Protein AF-A0A8J2T1A9-F1 (afdb_monomer_lite)

Radius of gyration: 24.71 Å; chains: 1; bounding box: 56×103×42 Å

pLDDT: mean 76.55, std 24.56, range [31.77, 98.75]

Structure (mmCIF, N/CA/C/O backbone):
data_AF-A0A8J2T1A9-F1
#
_entry.id   AF-A0A8J2T1A9-F1
#
loop_
_atom_site.group_PDB
_atom_site.id
_atom_site.type_symbol
_atom_site.label_atom_id
_atom_site.label_alt_id
_atom_site.label_comp_id
_atom_site.label_asym_id
_atom_site.label_entity_id
_atom_site.label_seq_id
_atom_site.pdbx_PDB_ins_code
_atom_site.Cartn_x
_atom_site.Cartn_y
_atom_site.Cartn_z
_atom_site.occupancy
_atom_site.B_iso_or_equiv
_atom_site.auth_seq_id
_atom_site.auth_comp_id
_atom_site.auth_asym_id
_atom_site.auth_atom_id
_atom_site.pdbx_PDB_model_num
ATOM 1 N N . PRO A 1 1 ? 30.396 -80.075 -8.113 1.00 40.41 1 PRO A N 1
ATOM 2 C CA . PRO A 1 1 ? 30.080 -78.954 -9.034 1.00 40.41 1 PRO A CA 1
ATOM 3 C C . PRO A 1 1 ? 28.840 -78.196 -8.537 1.00 40.41 1 PRO A C 1
ATOM 5 O O . PRO A 1 1 ? 27.746 -78.747 -8.514 1.00 40.41 1 PRO A O 1
ATOM 8 N N . ALA A 1 2 ? 29.072 -76.996 -8.008 1.00 36.75 2 ALA A N 1
ATOM 9 C CA . ALA A 1 2 ? 28.133 -76.205 -7.219 1.00 36.75 2 ALA A CA 1
ATOM 10 C C . ALA A 1 2 ? 27.022 -75.538 -8.054 1.00 36.75 2 ALA A C 1
ATOM 12 O O . ALA A 1 2 ? 27.257 -75.102 -9.178 1.00 36.75 2 ALA A O 1
ATOM 13 N N . GLN A 1 3 ? 25.828 -75.428 -7.462 1.00 37.72 3 GLN A N 1
ATOM 14 C CA . GLN A 1 3 ? 24.715 -74.605 -7.941 1.00 37.72 3 GLN A CA 1
ATOM 15 C C . GLN A 1 3 ? 24.921 -73.139 -7.526 1.00 37.72 3 GLN A C 1
ATOM 17 O O . GLN A 1 3 ? 25.201 -72.857 -6.363 1.00 37.72 3 GLN A O 1
ATOM 22 N N . VAL A 1 4 ? 24.712 -72.210 -8.462 1.00 40.44 4 VAL A N 1
ATOM 23 C CA . VAL A 1 4 ? 24.569 -70.766 -8.211 1.00 40.44 4 VAL A CA 1
ATOM 24 C C . VAL A 1 4 ? 23.179 -70.345 -8.709 1.00 40.44 4 VAL A C 1
ATOM 26 O O . VAL A 1 4 ? 22.871 -70.620 -9.870 1.00 40.44 4 VAL A O 1
ATOM 29 N N . PRO A 1 5 ? 22.323 -69.687 -7.901 1.00 42.88 5 PRO A N 1
ATOM 30 C CA . PRO A 1 5 ? 21.050 -69.156 -8.376 1.00 42.88 5 PRO A CA 1
ATOM 31 C C . PRO A 1 5 ? 21.177 -67.706 -8.869 1.00 42.88 5 PRO A C 1
ATOM 33 O O . PRO A 1 5 ? 21.742 -66.841 -8.199 1.00 42.88 5 PRO A O 1
ATOM 36 N N . ASN A 1 6 ? 20.561 -67.433 -10.022 1.00 40.06 6 ASN A N 1
ATOM 37 C CA . ASN A 1 6 ? 20.296 -66.096 -10.553 1.00 40.06 6 ASN A CA 1
ATOM 38 C C . ASN A 1 6 ? 19.334 -65.329 -9.633 1.00 40.06 6 ASN A C 1
ATOM 40 O O . ASN A 1 6 ? 18.144 -65.639 -9.575 1.00 40.06 6 ASN A O 1
ATOM 44 N N . LEU A 1 7 ? 19.826 -64.294 -8.950 1.00 40.75 7 LEU A N 1
ATOM 45 C CA . LEU A 1 7 ? 19.002 -63.433 -8.102 1.00 40.75 7 LEU A CA 1
ATOM 46 C C . LEU A 1 7 ? 19.433 -61.970 -8.221 1.00 40.75 7 LEU A C 1
ATOM 48 O O . LEU A 1 7 ? 20.017 -61.399 -7.312 1.00 40.75 7 LEU A O 1
ATOM 52 N N . CYS A 1 8 ? 19.145 -61.343 -9.361 1.00 40.88 8 CYS A N 1
ATOM 53 C CA . CYS A 1 8 ? 19.207 -59.888 -9.495 1.00 40.88 8 CYS A CA 1
ATOM 54 C C . CYS A 1 8 ? 18.468 -59.465 -10.767 1.00 40.88 8 CYS A C 1
ATOM 56 O O . CYS A 1 8 ? 19.033 -59.598 -11.836 1.00 40.88 8 CYS A O 1
ATOM 58 N N . ILE A 1 9 ? 17.208 -59.015 -10.652 1.00 41.75 9 ILE A N 1
ATOM 59 C CA . ILE A 1 9 ? 16.510 -58.096 -11.593 1.00 41.75 9 ILE A CA 1
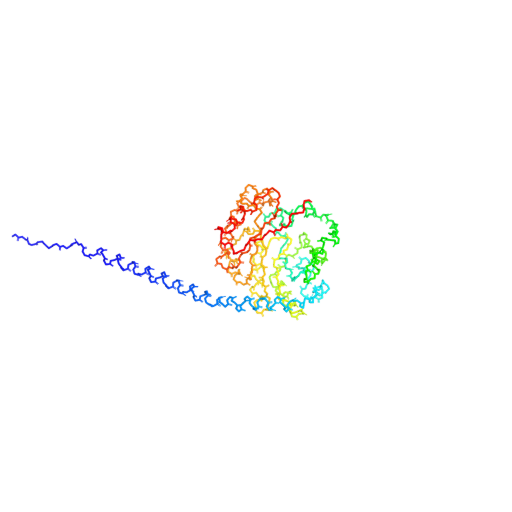ATOM 60 C C . ILE A 1 9 ? 15.103 -57.702 -11.071 1.00 41.75 9 ILE A C 1
ATOM 62 O O . ILE A 1 9 ? 14.565 -56.683 -11.490 1.00 41.75 9 ILE A O 1
ATOM 66 N N . SER A 1 10 ? 14.499 -58.393 -10.088 1.00 40.78 10 SER A N 1
ATOM 67 C CA . SER A 1 10 ? 13.112 -58.069 -9.671 1.00 40.78 10 SER A CA 1
ATOM 68 C C . SER A 1 10 ? 12.947 -56.956 -8.616 1.00 40.78 10 SER A C 1
ATOM 70 O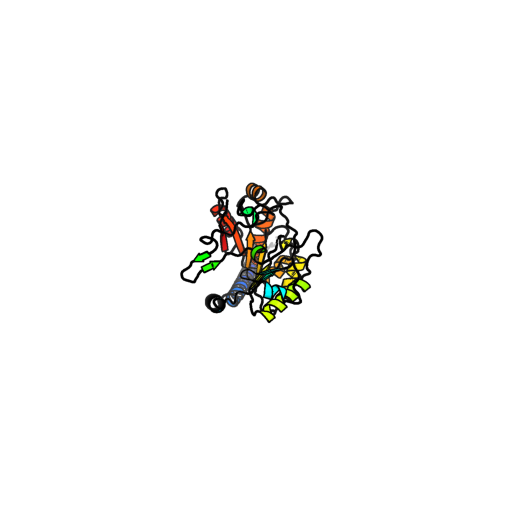 O . SER A 1 10 ? 11.845 -56.429 -8.465 1.00 40.78 10 SER A O 1
ATOM 72 N N . ARG A 1 11 ? 14.007 -56.529 -7.907 1.00 41.12 11 ARG A N 1
ATOM 73 C CA . ARG A 1 11 ? 13.883 -55.554 -6.793 1.00 41.12 11 ARG A CA 1
ATOM 74 C C . ARG A 1 11 ? 13.972 -54.070 -7.177 1.00 41.12 11 ARG A C 1
ATOM 76 O O . ARG A 1 11 ? 13.617 -53.230 -6.358 1.00 41.12 11 ARG A O 1
ATOM 83 N N . ARG A 1 12 ? 14.373 -53.711 -8.405 1.00 39.47 12 ARG A N 1
ATOM 84 C CA . ARG A 1 12 ? 14.413 -52.291 -8.838 1.00 39.47 12 ARG A CA 1
ATOM 85 C C . ARG A 1 12 ? 13.067 -51.758 -9.351 1.00 39.47 12 ARG A C 1
ATOM 87 O O . ARG A 1 12 ? 12.810 -50.562 -9.241 1.00 39.47 12 ARG A O 1
ATOM 94 N N . ASN A 1 13 ? 12.163 -52.628 -9.809 1.00 40.84 13 ASN A N 1
ATOM 95 C CA . ASN A 1 13 ? 10.881 -52.202 -10.388 1.00 40.84 13 ASN A CA 1
ATOM 96 C C . ASN A 1 13 ? 9.764 -51.938 -9.362 1.00 40.84 13 ASN A C 1
ATOM 98 O O . ASN A 1 13 ? 8.847 -51.172 -9.665 1.00 40.84 13 ASN A O 1
ATOM 102 N N . SER A 1 14 ? 9.816 -52.516 -8.153 1.00 44.88 14 SER A N 1
ATOM 103 C CA . SER A 1 14 ? 8.776 -52.264 -7.138 1.00 44.88 14 SER A CA 1
ATOM 104 C C . SER A 1 14 ? 8.976 -50.932 -6.404 1.00 44.88 14 SER A C 1
ATOM 106 O O . SER A 1 14 ? 7.996 -50.242 -6.125 1.00 44.88 14 SER A O 1
ATOM 108 N N . CYS A 1 15 ? 10.228 -50.509 -6.185 1.00 39.84 15 CYS A N 1
ATOM 109 C CA . CYS A 1 15 ? 10.542 -49.254 -5.495 1.00 39.84 15 CYS A CA 1
ATOM 110 C C . CYS A 1 15 ? 10.163 -48.018 -6.339 1.00 39.84 15 CYS A C 1
ATOM 112 O O . CYS A 1 15 ? 9.490 -47.113 -5.846 1.00 39.84 15 CYS A O 1
ATOM 114 N N . CYS A 1 16 ? 10.454 -48.029 -7.649 1.00 40.78 16 CYS A N 1
ATOM 115 C CA . CYS A 1 16 ? 10.033 -46.954 -8.561 1.00 40.78 16 CYS A CA 1
ATOM 116 C C . CYS A 1 16 ? 8.505 -46.864 -8.718 1.00 40.78 16 CYS A C 1
ATOM 118 O O . CYS A 1 16 ? 7.953 -45.766 -8.751 1.00 40.78 16 CYS A O 1
ATOM 120 N N . ARG A 1 17 ? 7.787 -47.999 -8.767 1.00 46.47 17 ARG A N 1
ATOM 121 C CA . ARG A 1 17 ? 6.311 -47.999 -8.852 1.00 46.47 17 ARG A CA 1
ATOM 122 C C . ARG A 1 17 ? 5.641 -47.533 -7.555 1.00 46.47 17 ARG A C 1
ATOM 124 O O . ARG A 1 17 ? 4.583 -46.911 -7.627 1.00 46.47 17 ARG A O 1
ATOM 131 N N . SER A 1 18 ? 6.259 -47.798 -6.403 1.00 44.72 18 SER A N 1
ATOM 132 C CA . SER A 1 18 ? 5.824 -47.307 -5.089 1.00 44.72 18 SER A CA 1
ATOM 133 C C . SER A 1 18 ? 5.986 -45.785 -4.968 1.00 44.72 18 SER A C 1
ATOM 135 O O . SER A 1 18 ? 5.016 -45.092 -4.664 1.00 44.72 18 SER A O 1
ATOM 137 N N . MET A 1 19 ? 7.155 -45.242 -5.335 1.00 40.16 19 MET A N 1
ATOM 138 C CA . MET A 1 19 ? 7.398 -43.791 -5.336 1.00 40.16 19 MET A CA 1
ATOM 139 C C . MET A 1 19 ? 6.513 -43.039 -6.341 1.00 40.16 19 MET A C 1
ATOM 141 O O . MET A 1 19 ? 5.943 -42.008 -5.999 1.00 40.16 19 MET A O 1
ATOM 145 N N . LEU A 1 20 ? 6.303 -43.575 -7.550 1.00 42.62 20 LEU A N 1
ATOM 146 C CA . LEU A 1 20 ? 5.396 -42.971 -8.539 1.00 42.62 20 LEU A CA 1
ATOM 147 C C . LEU A 1 20 ? 3.925 -42.990 -8.097 1.00 42.62 20 LEU A C 1
ATOM 149 O O . LEU A 1 20 ? 3.176 -42.076 -8.446 1.00 42.62 20 LEU A O 1
ATOM 153 N N . ARG A 1 21 ? 3.493 -44.001 -7.329 1.00 42.91 21 ARG A N 1
ATOM 154 C CA . ARG A 1 21 ? 2.152 -44.017 -6.722 1.00 42.91 21 ARG A CA 1
ATOM 155 C C . ARG A 1 21 ? 2.043 -43.006 -5.587 1.00 42.91 21 ARG A C 1
ATOM 157 O O . ARG A 1 21 ? 1.081 -42.250 -5.601 1.00 42.91 21 ARG A O 1
ATOM 164 N N . ALA A 1 22 ? 3.033 -42.940 -4.695 1.00 39.41 22 ALA A N 1
ATOM 165 C CA . ALA A 1 22 ? 3.064 -42.003 -3.570 1.00 39.41 22 ALA A CA 1
ATOM 166 C C . ALA A 1 22 ? 3.052 -40.532 -4.030 1.00 39.41 22 ALA A C 1
ATOM 168 O O . ALA A 1 22 ? 2.265 -39.734 -3.516 1.00 39.41 22 ALA A O 1
ATOM 169 N N . VAL A 1 23 ? 3.839 -40.197 -5.062 1.00 41.41 23 VAL A N 1
ATOM 170 C CA . VAL A 1 23 ? 3.852 -38.857 -5.670 1.00 41.41 23 VAL A CA 1
ATOM 171 C C . VAL A 1 23 ? 2.503 -38.546 -6.318 1.00 41.41 23 VAL A C 1
ATOM 173 O O . VAL A 1 23 ? 1.946 -37.490 -6.032 1.00 41.41 23 VAL A O 1
ATOM 176 N N . LYS A 1 24 ? 1.907 -39.471 -7.091 1.00 42.06 24 LYS A N 1
ATOM 177 C CA . LYS A 1 24 ? 0.572 -39.274 -7.697 1.00 42.06 24 LYS A CA 1
ATOM 178 C C . LYS A 1 24 ? -0.541 -39.092 -6.658 1.00 42.06 24 LYS A C 1
ATOM 180 O O . LYS A 1 24 ? -1.416 -38.252 -6.859 1.00 42.06 24 LYS A O 1
ATOM 185 N N . THR A 1 25 ? -0.507 -39.818 -5.539 1.00 42.88 25 THR A N 1
ATOM 186 C CA . THR A 1 25 ? -1.470 -39.630 -4.438 1.00 42.88 25 THR A CA 1
ATOM 187 C C . THR A 1 25 ? -1.284 -38.299 -3.714 1.00 42.88 25 THR A C 1
ATOM 189 O O . THR A 1 25 ? -2.281 -37.662 -3.384 1.00 42.88 25 THR A O 1
ATOM 192 N N . GLN A 1 26 ? -0.049 -37.815 -3.537 1.00 42.59 26 GLN A N 1
ATOM 193 C CA . GLN A 1 26 ? 0.194 -36.484 -2.969 1.00 42.59 26 GLN A CA 1
ATOM 194 C C . GLN A 1 26 ? -0.217 -35.360 -3.929 1.00 42.59 26 GLN A C 1
ATOM 196 O O . GLN A 1 26 ? -0.837 -34.391 -3.494 1.00 42.59 26 GLN A O 1
ATOM 201 N N . THR A 1 27 ? 0.029 -35.499 -5.239 1.00 44.00 27 THR A N 1
ATOM 202 C CA . THR A 1 27 ? -0.423 -34.494 -6.221 1.00 44.00 27 THR A CA 1
ATOM 203 C C . THR A 1 27 ? -1.952 -34.436 -6.286 1.00 44.00 27 THR A C 1
ATOM 205 O O . THR A 1 27 ? -2.522 -33.353 -6.380 1.00 44.00 27 THR A O 1
ATOM 208 N N . SER A 1 28 ? -2.619 -35.590 -6.163 1.00 47.88 28 SER A N 1
ATOM 209 C CA . SER A 1 28 ? -4.080 -35.692 -6.136 1.00 47.88 28 SER A CA 1
ATOM 210 C C . SER A 1 28 ? -4.698 -35.142 -4.845 1.00 47.88 28 SER A C 1
ATOM 212 O O . SER A 1 28 ? -5.757 -34.524 -4.899 1.00 47.88 28 SER A O 1
ATOM 214 N N . ALA A 1 29 ? -4.058 -35.325 -3.687 1.00 40.00 29 ALA A N 1
ATOM 215 C CA . ALA A 1 29 ? -4.526 -34.761 -2.419 1.00 40.00 29 ALA A CA 1
ATOM 216 C C . ALA A 1 29 ? -4.363 -33.231 -2.383 1.00 40.00 29 ALA A C 1
ATOM 218 O O . ALA A 1 29 ? -5.279 -32.518 -1.974 1.00 40.00 29 ALA A O 1
ATOM 219 N N . VAL A 1 30 ? -3.242 -32.709 -2.895 1.00 45.28 30 VAL A N 1
ATOM 220 C CA . VAL A 1 30 ? -3.001 -31.261 -3.012 1.00 45.28 30 VAL A CA 1
ATOM 221 C C . VAL A 1 30 ? -3.921 -30.624 -4.059 1.00 45.28 30 VAL A C 1
ATOM 223 O O . VAL A 1 30 ? -4.397 -29.509 -3.846 1.00 45.28 30 VAL A O 1
ATOM 226 N N . SER A 1 31 ? -4.248 -31.317 -5.159 1.00 44.91 31 SER A N 1
ATOM 227 C CA . SER A 1 31 ? -5.225 -30.812 -6.133 1.00 44.91 31 SER A CA 1
ATOM 228 C C . SER A 1 31 ? -6.646 -30.794 -5.567 1.00 44.91 31 SER A C 1
ATOM 230 O O . SER A 1 31 ? -7.386 -29.856 -5.850 1.00 44.91 31 SER A O 1
ATOM 232 N N . MET A 1 32 ? -7.023 -31.773 -4.737 1.00 41.00 32 MET A N 1
ATOM 233 C CA . MET A 1 32 ? -8.325 -31.799 -4.062 1.00 41.00 32 MET A CA 1
ATOM 234 C C . MET A 1 32 ? -8.432 -30.748 -2.950 1.00 41.00 32 MET A C 1
ATOM 236 O O . MET A 1 32 ? -9.454 -30.077 -2.874 1.00 41.00 32 MET A O 1
ATOM 240 N N . LEU A 1 33 ? -7.380 -30.521 -2.156 1.00 42.03 33 LEU A N 1
ATOM 241 C CA . LEU A 1 33 ? -7.331 -29.441 -1.158 1.00 42.03 33 LEU A CA 1
ATOM 242 C C . LEU A 1 33 ? -7.352 -28.054 -1.813 1.00 42.03 33 LEU A C 1
ATOM 244 O O . LEU A 1 33 ? -8.083 -27.176 -1.365 1.00 42.03 33 LEU A O 1
ATOM 248 N N . ARG A 1 34 ? -6.644 -27.868 -2.936 1.00 43.91 34 ARG A N 1
ATOM 249 C CA . ARG A 1 34 ? -6.738 -26.642 -3.746 1.00 43.91 34 ARG A CA 1
ATOM 250 C C . ARG A 1 34 ? -8.110 -26.491 -4.399 1.00 43.91 34 ARG A C 1
ATOM 252 O O . ARG A 1 34 ? -8.589 -25.371 -4.505 1.00 43.91 34 ARG A O 1
ATOM 259 N N . ALA A 1 35 ? -8.761 -27.578 -4.811 1.00 41.19 35 ALA A N 1
ATOM 260 C CA . ALA A 1 35 ? -10.121 -27.544 -5.347 1.00 41.19 35 ALA A CA 1
ATOM 261 C C . ALA A 1 35 ? -11.186 -27.312 -4.261 1.00 41.19 35 ALA A C 1
ATOM 263 O O . ALA A 1 35 ? -12.207 -26.705 -4.560 1.00 41.19 35 ALA A O 1
ATOM 264 N N . ALA A 1 36 ? -10.955 -27.743 -3.018 1.00 39.41 36 ALA A N 1
ATOM 265 C CA . ALA A 1 36 ? -11.829 -27.503 -1.870 1.00 39.41 36 ALA A CA 1
ATOM 266 C C . ALA A 1 36 ? -11.673 -26.074 -1.324 1.00 39.41 36 ALA A C 1
ATOM 268 O O . ALA A 1 36 ? -12.676 -25.404 -1.103 1.00 39.41 36 ALA A O 1
ATOM 269 N N . ALA A 1 37 ? -10.439 -25.563 -1.225 1.00 38.66 37 ALA A N 1
ATOM 270 C CA . ALA A 1 37 ? -10.166 -24.156 -0.923 1.00 38.66 37 ALA A CA 1
ATOM 271 C C . ALA A 1 37 ? -10.694 -23.235 -2.034 1.00 38.66 37 ALA A C 1
ATOM 273 O O . ALA A 1 37 ? -11.276 -22.194 -1.752 1.00 38.66 37 ALA A O 1
ATOM 274 N N . ARG A 1 38 ? -10.605 -23.664 -3.305 1.00 38.16 38 ARG A N 1
ATOM 275 C CA . ARG A 1 38 ? -11.302 -22.994 -4.408 1.00 38.16 38 ARG A CA 1
ATOM 276 C C . ARG A 1 38 ? -12.821 -23.131 -4.268 1.00 38.16 38 ARG A C 1
ATOM 278 O O . ARG A 1 38 ? -13.495 -22.134 -4.339 1.00 38.16 38 ARG A O 1
ATOM 285 N N . ARG A 1 39 ? -13.433 -24.273 -3.966 1.00 38.47 39 ARG A N 1
ATOM 286 C CA . ARG A 1 39 ? -14.907 -24.317 -3.802 1.00 38.47 39 ARG A CA 1
ATOM 287 C C . ARG A 1 39 ? -15.433 -23.501 -2.614 1.00 38.47 39 ARG A C 1
ATOM 289 O O . ARG A 1 39 ? -16.526 -22.964 -2.721 1.00 38.47 39 ARG A O 1
ATOM 296 N N . ALA A 1 40 ? -14.663 -23.364 -1.535 1.00 43.69 40 ALA A N 1
ATOM 297 C CA . ALA A 1 40 ? -15.009 -22.502 -0.401 1.00 43.69 40 ALA A CA 1
ATOM 298 C C . ALA A 1 40 ? -14.844 -21.000 -0.713 1.00 43.69 40 ALA A C 1
ATOM 300 O O . ALA A 1 40 ? -15.559 -20.178 -0.152 1.00 43.69 40 ALA A O 1
ATOM 301 N N . TYR A 1 41 ? -13.941 -20.649 -1.635 1.00 40.41 41 TYR A N 1
ATOM 302 C CA . TYR A 1 41 ? -13.686 -19.273 -2.086 1.00 40.41 41 TYR A CA 1
ATOM 303 C C . TYR A 1 41 ? -14.504 -18.893 -3.341 1.00 40.41 41 TYR A C 1
ATOM 305 O O . TYR A 1 41 ? -14.769 -17.725 -3.601 1.00 40.41 41 TYR A O 1
ATOM 313 N N . TRP A 1 42 ? -14.945 -19.888 -4.118 1.00 37.28 42 TRP A N 1
ATOM 314 C CA . TRP A 1 42 ? -15.636 -19.763 -5.404 1.00 37.28 42 TRP A CA 1
ATOM 315 C C . TRP A 1 42 ? -17.136 -20.035 -5.295 1.00 37.28 42 TRP A C 1
ATOM 317 O O . TRP A 1 42 ? -17.738 -20.698 -6.139 1.00 37.28 42 TRP A O 1
ATOM 327 N N . GLY A 1 43 ? -17.779 -19.378 -4.338 1.00 41.38 43 GLY A N 1
ATOM 328 C CA . GLY A 1 43 ? -19.106 -18.834 -4.607 1.00 41.38 43 GLY A CA 1
ATOM 329 C C . GLY A 1 43 ? -19.014 -17.635 -5.557 1.00 41.38 43 GLY A C 1
ATOM 330 O O . GLY A 1 43 ? -19.668 -16.641 -5.300 1.00 41.38 43 GLY A O 1
ATOM 331 N N . THR A 1 44 ? -18.171 -17.653 -6.598 1.00 52.16 44 THR A N 1
ATOM 332 C CA . THR A 1 44 ? -17.736 -16.446 -7.324 1.00 52.16 44 THR A CA 1
ATOM 333 C C . THR A 1 44 ? -18.864 -15.677 -7.977 1.00 52.16 44 THR A C 1
ATOM 335 O O . THR A 1 44 ? -18.766 -14.463 -8.043 1.00 52.16 44 THR A O 1
ATOM 338 N N . GLN A 1 45 ? -19.938 -16.343 -8.400 1.00 41.75 45 GLN A N 1
ATOM 339 C CA . GLN A 1 45 ? -21.125 -15.656 -8.903 1.00 41.75 45 GLN A CA 1
ATOM 340 C C . GLN A 1 45 ? -21.876 -14.965 -7.759 1.00 41.75 45 GLN A C 1
ATOM 342 O O . GLN A 1 45 ? -22.128 -13.776 -7.828 1.00 41.75 45 GLN A O 1
ATOM 347 N N . ALA A 1 46 ? -22.133 -15.676 -6.657 1.00 43.94 46 ALA A N 1
ATOM 348 C CA . ALA A 1 46 ? -22.811 -15.127 -5.485 1.00 43.94 46 ALA A CA 1
ATOM 349 C C . ALA A 1 46 ? -21.986 -14.037 -4.783 1.00 43.94 46 ALA A C 1
ATOM 351 O O . ALA A 1 46 ? -22.557 -13.080 -4.282 1.00 43.94 46 ALA A O 1
ATOM 352 N N . TRP A 1 47 ? -20.656 -14.146 -4.786 1.00 45.53 47 TRP A N 1
ATOM 353 C CA . TRP A 1 47 ? -19.728 -13.134 -4.288 1.00 45.53 47 TRP A CA 1
ATOM 354 C C . TRP A 1 47 ? -19.635 -11.945 -5.241 1.00 45.53 47 TRP A C 1
ATOM 356 O O . TRP A 1 47 ? -19.657 -10.817 -4.776 1.00 45.53 47 TRP A O 1
ATOM 366 N N . GLN A 1 48 ? -19.596 -12.151 -6.562 1.00 45.19 48 GLN A N 1
ATOM 367 C CA . GLN A 1 48 ? -19.676 -11.051 -7.529 1.00 45.19 48 GLN A CA 1
ATOM 368 C C . GLN A 1 48 ? -21.026 -10.337 -7.440 1.00 45.19 48 GLN A C 1
ATOM 370 O O . GLN A 1 48 ? -21.051 -9.113 -7.438 1.00 45.19 48 GLN A O 1
ATOM 375 N N . ASP A 1 49 ? -22.124 -11.074 -7.285 1.00 44.97 49 ASP A N 1
ATOM 376 C CA . ASP A 1 49 ? -23.475 -10.544 -7.122 1.00 44.97 49 ASP A CA 1
ATOM 377 C C . ASP A 1 49 ? -23.645 -9.851 -5.764 1.00 44.97 49 ASP A C 1
ATOM 379 O O . ASP A 1 49 ? -24.258 -8.791 -5.702 1.00 44.97 49 ASP A O 1
ATOM 383 N N . GLN A 1 50 ? -23.043 -10.368 -4.686 1.00 50.19 50 GLN A N 1
ATOM 384 C CA . GLN A 1 50 ? -22.986 -9.708 -3.376 1.00 50.19 50 GLN A CA 1
ATOM 385 C C . GLN A 1 50 ? -22.055 -8.497 -3.374 1.00 50.19 50 GLN A C 1
ATOM 387 O O . GLN A 1 50 ? -22.387 -7.505 -2.745 1.00 50.19 50 GLN A O 1
ATOM 392 N N . ALA A 1 51 ? -20.938 -8.517 -4.100 1.00 47.78 51 ALA A N 1
ATOM 393 C CA . ALA A 1 51 ? -20.036 -7.380 -4.264 1.00 47.78 51 ALA A CA 1
ATOM 394 C C . ALA A 1 51 ? -20.657 -6.305 -5.170 1.00 47.78 51 ALA A C 1
ATOM 396 O O . ALA A 1 51 ? -20.468 -5.114 -4.938 1.00 47.78 51 ALA A O 1
ATOM 397 N N . LEU A 1 52 ? -21.446 -6.696 -6.175 1.00 47.09 52 LEU A N 1
ATOM 398 C CA . LEU A 1 52 ? -22.252 -5.800 -7.006 1.00 47.09 52 LEU A CA 1
ATOM 399 C C . LEU A 1 52 ? -23.462 -5.257 -6.238 1.00 47.09 52 LEU A C 1
ATOM 401 O O . LEU A 1 52 ? -23.790 -4.084 -6.394 1.00 47.09 52 LEU A O 1
ATOM 405 N N . ALA A 1 53 ? -24.091 -6.060 -5.377 1.00 46.06 53 ALA A N 1
ATOM 406 C CA . ALA A 1 53 ? -25.148 -5.628 -4.464 1.00 46.06 53 ALA A CA 1
ATOM 407 C C . ALA A 1 53 ? -24.599 -4.717 -3.357 1.00 46.06 53 ALA A C 1
ATOM 409 O O . ALA A 1 53 ? -25.218 -3.706 -3.049 1.00 46.06 53 ALA A O 1
ATOM 410 N N . ALA A 1 54 ? -23.406 -4.995 -2.828 1.00 48.28 54 ALA A N 1
ATOM 411 C CA . ALA A 1 54 ? -22.680 -4.133 -1.901 1.00 48.28 54 ALA A CA 1
ATOM 412 C C . ALA A 1 54 ? -22.236 -2.839 -2.590 1.00 48.28 54 ALA A C 1
ATOM 414 O O . ALA A 1 54 ? -22.394 -1.777 -2.007 1.00 48.28 54 ALA A O 1
ATOM 415 N N . LYS A 1 55 ? -21.797 -2.880 -3.857 1.00 45.47 55 LYS A N 1
ATOM 416 C CA . LYS A 1 55 ? -21.559 -1.678 -4.679 1.00 45.47 55 LYS A CA 1
ATOM 417 C C . LYS A 1 55 ? -22.847 -0.895 -4.968 1.00 45.47 55 LYS A C 1
ATOM 419 O O . LYS A 1 55 ? -22.811 0.330 -4.965 1.00 45.47 55 LYS A O 1
ATOM 424 N N . ARG A 1 56 ? -23.987 -1.569 -5.185 1.00 38.34 56 ARG A N 1
ATOM 425 C CA . ARG A 1 56 ? -25.316 -0.937 -5.345 1.00 38.34 56 ARG A CA 1
ATOM 426 C C . ARG A 1 56 ? -25.831 -0.334 -4.039 1.00 38.34 56 ARG A C 1
ATOM 428 O O . ARG A 1 56 ? -26.385 0.754 -4.081 1.00 38.34 56 ARG A O 1
ATOM 435 N N . ASN A 1 57 ? -25.598 -0.968 -2.894 1.00 39.69 57 ASN A N 1
ATOM 436 C CA . ASN A 1 57 ? -25.948 -0.424 -1.580 1.00 39.69 57 ASN A CA 1
ATOM 437 C C . ASN A 1 57 ? -24.966 0.673 -1.141 1.00 39.69 57 ASN A C 1
ATOM 439 O O . ASN A 1 57 ? -25.380 1.652 -0.533 1.00 39.69 57 ASN A O 1
ATOM 443 N N . ALA A 1 58 ? -23.696 0.591 -1.546 1.00 43.09 58 ALA A N 1
ATOM 444 C CA . ALA A 1 58 ? -22.718 1.668 -1.416 1.00 43.09 58 ALA A CA 1
ATOM 445 C C . ALA A 1 58 ? -23.042 2.872 -2.311 1.00 43.09 58 ALA A C 1
ATOM 447 O O . ALA A 1 58 ? -22.478 3.934 -2.086 1.00 43.09 58 ALA A O 1
ATOM 448 N N . SER A 1 59 ? -23.983 2.761 -3.263 1.00 35.84 59 SER A N 1
ATOM 449 C CA . SER A 1 59 ? -24.574 3.917 -3.957 1.00 35.84 59 SER A CA 1
ATOM 450 C C . SER A 1 59 ? -25.418 4.799 -3.027 1.00 35.84 59 SER A C 1
ATOM 452 O O . SER A 1 59 ? -25.759 5.918 -3.403 1.00 35.84 59 SER A O 1
ATOM 454 N N . SER A 1 60 ? -25.708 4.340 -1.806 1.00 38.34 60 SER A N 1
ATOM 455 C CA . SER A 1 60 ? -26.012 5.199 -0.662 1.00 38.34 60 SER A CA 1
ATOM 456 C C . SER A 1 60 ? -24.691 5.666 -0.030 1.00 38.34 60 SER A C 1
ATOM 458 O O . SER A 1 60 ? -24.424 5.420 1.146 1.00 38.34 60 SER A O 1
ATOM 460 N N . THR A 1 61 ? -23.805 6.291 -0.815 1.00 42.97 61 THR A N 1
ATOM 461 C CA . THR A 1 61 ? -22.569 6.874 -0.281 1.00 42.97 61 THR A CA 1
ATOM 462 C C . THR A 1 61 ? -22.968 8.132 0.479 1.00 42.97 61 THR A C 1
ATOM 464 O O . THR A 1 61 ? -23.011 9.231 -0.074 1.00 42.97 61 THR A O 1
ATOM 467 N N . GLN A 1 62 ? -23.300 7.990 1.759 1.00 44.94 62 GLN A N 1
ATOM 468 C CA . GLN A 1 62 ? -23.213 9.117 2.669 1.00 44.94 62 GLN A CA 1
ATOM 469 C C . GLN A 1 62 ? -21.745 9.551 2.601 1.00 44.94 62 GLN A C 1
ATOM 471 O O . GLN A 1 62 ? -20.867 8.796 3.008 1.00 44.94 62 GLN A O 1
ATOM 476 N N . MET A 1 63 ? -21.462 10.686 1.949 1.00 50.91 63 MET A N 1
ATOM 477 C CA . MET A 1 63 ? -20.109 11.237 1.871 1.00 50.91 63 MET A CA 1
ATOM 478 C C . MET A 1 63 ? -19.594 11.372 3.297 1.00 50.91 63 MET A C 1
ATOM 480 O O . MET A 1 63 ? -20.015 12.270 4.030 1.00 50.91 63 MET A O 1
ATOM 484 N N . VAL A 1 64 ? -18.724 10.455 3.708 1.00 62.47 64 VAL A N 1
ATOM 485 C CA . VAL A 1 64 ? -18.219 10.475 5.069 1.00 62.47 64 VAL A CA 1
ATOM 486 C C . VAL A 1 64 ? -17.221 11.622 5.158 1.00 62.47 64 VAL A C 1
ATOM 488 O O . VAL A 1 64 ? -16.307 11.756 4.342 1.00 62.47 64 VAL A O 1
ATOM 491 N N . SER A 1 65 ? -17.494 12.547 6.070 1.00 75.44 65 SER A N 1
ATOM 492 C CA . SER A 1 65 ? -16.847 13.855 6.078 1.00 75.44 65 SER A CA 1
ATOM 493 C C . SER A 1 65 ? -15.568 13.842 6.914 1.00 75.44 65 SER A C 1
ATOM 495 O O . SER A 1 65 ? -15.432 13.054 7.849 1.00 75.44 65 SER A O 1
ATOM 497 N N . LEU A 1 66 ? -14.650 14.770 6.631 1.00 79.38 66 LEU A N 1
ATOM 498 C CA . LEU A 1 66 ? -13.496 15.028 7.499 1.00 79.38 66 LEU A CA 1
ATOM 499 C C . LEU A 1 66 ? -13.936 15.330 8.942 1.00 79.38 66 LEU A C 1
ATOM 501 O O . LEU A 1 66 ? -13.310 14.852 9.880 1.00 79.38 66 LEU A O 1
ATOM 505 N N . ALA A 1 67 ? -15.044 16.057 9.114 1.00 83.06 67 ALA A N 1
ATOM 506 C CA . ALA A 1 67 ? -15.599 16.354 10.432 1.00 83.06 67 ALA A CA 1
ATOM 507 C C . ALA A 1 67 ? -15.995 15.079 11.194 1.00 83.06 67 ALA A C 1
ATOM 509 O O . ALA A 1 67 ? -15.840 15.012 12.408 1.00 83.06 67 ALA A O 1
ATOM 510 N N . THR A 1 68 ? -16.456 14.042 10.486 1.00 87.62 68 THR A N 1
ATOM 511 C CA . THR A 1 68 ? -16.745 12.736 11.087 1.00 87.62 68 THR A CA 1
ATOM 512 C C . THR A 1 68 ? -15.471 12.091 11.618 1.00 87.62 68 THR A C 1
ATOM 514 O O . THR A 1 68 ? -15.447 11.709 12.784 1.00 87.62 68 THR A O 1
ATOM 517 N N . LEU A 1 69 ? -14.407 12.036 10.808 1.00 88.12 69 LEU A N 1
ATOM 518 C CA . LEU A 1 69 ? -13.109 11.505 11.238 1.00 88.12 69 LEU A CA 1
ATOM 519 C C . LEU A 1 69 ? -12.557 12.283 12.443 1.00 88.12 69 LEU A C 1
ATOM 521 O O . LEU A 1 69 ? -12.161 11.683 13.433 1.00 88.12 69 LEU A O 1
ATOM 525 N N . GLN A 1 70 ? -12.609 13.615 12.392 1.00 88.31 70 GLN A N 1
ATOM 526 C CA . GLN A 1 70 ? -12.144 14.496 13.469 1.00 88.31 70 GLN A CA 1
ATOM 527 C C . GLN A 1 70 ? -12.956 14.376 14.764 1.00 88.31 70 GLN A C 1
ATOM 529 O O . GLN A 1 70 ? -12.468 14.759 15.822 1.00 88.31 70 GLN A O 1
ATOM 534 N N . SER A 1 71 ? -14.188 13.866 14.691 1.00 89.81 71 SER A N 1
ATOM 535 C CA . SER A 1 71 ? -15.033 13.640 15.867 1.00 89.81 71 SER A CA 1
ATOM 536 C C . SER A 1 71 ? -14.757 12.317 16.585 1.00 89.81 71 SER A C 1
ATOM 538 O O . SER A 1 71 ? -15.319 12.094 17.658 1.00 89.81 71 SER A O 1
ATOM 540 N N . LEU A 1 72 ? -13.946 11.426 16.000 1.00 91.56 72 LEU A N 1
ATOM 541 C CA . LEU A 1 72 ? -13.619 10.140 16.613 1.00 91.56 72 LEU A CA 1
ATOM 542 C C . LEU A 1 72 ? -12.622 10.334 17.754 1.00 91.56 72 LEU A C 1
ATOM 544 O O . LEU A 1 72 ? -11.652 11.077 17.625 1.00 91.56 72 LEU A O 1
ATOM 548 N N . TYR A 1 73 ? -12.849 9.633 18.862 1.00 90.56 73 TYR A N 1
ATOM 549 C CA . TYR A 1 73 ? -11.991 9.721 20.044 1.00 90.56 73 TYR A CA 1
ATOM 550 C C . TYR A 1 73 ? -10.576 9.194 19.769 1.00 90.56 73 TYR A C 1
ATOM 552 O O . TYR A 1 73 ? -9.591 9.762 20.232 1.00 90.56 73 TYR A O 1
ATOM 560 N N . SER A 1 74 ? -10.485 8.132 18.974 1.00 90.69 74 SER A N 1
ATOM 561 C CA . SER A 1 74 ? -9.241 7.506 18.512 1.00 90.69 74 SER A CA 1
ATOM 562 C C . SER A 1 74 ? -8.478 8.302 17.446 1.00 90.69 74 SER A C 1
ATOM 564 O O . SER A 1 74 ? -7.361 7.930 17.085 1.00 90.69 74 SER A O 1
ATOM 566 N N . PHE A 1 75 ? -9.048 9.382 16.902 1.00 90.94 75 PHE A N 1
ATOM 567 C CA . PHE A 1 75 ? -8.404 10.131 15.829 1.00 90.94 75 PHE A CA 1
ATOM 568 C C . PHE A 1 75 ? -7.403 11.163 16.356 1.00 90.94 75 PHE A C 1
ATOM 570 O O . PHE A 1 75 ? -7.687 11.952 17.256 1.00 90.94 75 PHE A O 1
ATOM 577 N N . ARG A 1 76 ? -6.255 11.247 15.677 1.00 89.00 76 ARG A N 1
ATOM 578 C CA . ARG A 1 76 ? -5.363 12.409 15.728 1.00 89.00 76 ARG A CA 1
ATOM 579 C C . ARG A 1 76 ? -4.820 12.760 14.337 1.00 89.00 76 ARG A C 1
ATOM 581 O O . ARG A 1 76 ? -4.798 11.904 13.453 1.00 89.00 76 ARG A O 1
ATOM 588 N N . PRO A 1 77 ? -4.342 13.995 14.114 1.00 87.38 77 PRO A N 1
ATOM 589 C CA . PRO A 1 77 ? -3.717 14.369 12.847 1.00 87.38 77 PRO A CA 1
ATOM 590 C C . PRO A 1 77 ? -2.526 13.467 12.481 1.00 87.38 77 PRO A C 1
ATOM 592 O O . PRO A 1 77 ? -1.803 12.980 13.354 1.00 87.38 77 PRO A O 1
ATOM 595 N N . GLY A 1 78 ? -2.317 13.248 11.181 1.00 86.44 78 GLY A N 1
ATOM 596 C CA . GLY A 1 78 ? -1.182 12.487 10.649 1.00 86.44 78 GLY A CA 1
ATOM 597 C C . GLY A 1 78 ? -1.383 10.983 10.500 1.00 86.44 78 GLY A C 1
ATOM 598 O O . GLY A 1 78 ? -0.706 10.392 9.663 1.00 86.44 78 GLY A O 1
ATOM 599 N N . ILE A 1 79 ? -2.324 10.365 11.224 1.00 91.12 79 ILE A N 1
ATOM 600 C CA . ILE A 1 79 ? -2.479 8.896 11.214 1.00 91.12 79 ILE A CA 1
ATOM 601 C C . ILE A 1 79 ? -3.559 8.391 10.253 1.00 91.12 79 ILE A C 1
ATOM 603 O O . ILE A 1 79 ? -3.574 7.208 9.920 1.00 91.12 79 ILE A O 1
ATOM 607 N N . ALA A 1 80 ? -4.463 9.263 9.797 1.00 92.12 80 ALA A N 1
ATOM 608 C CA . ALA A 1 80 ? -5.531 8.885 8.879 1.00 92.12 80 ALA A CA 1
ATOM 609 C C . ALA A 1 80 ? -6.140 10.067 8.119 1.00 92.12 80 ALA A C 1
ATOM 611 O O . ALA A 1 80 ? -6.024 11.221 8.529 1.00 92.12 80 ALA A O 1
ATOM 612 N N . TYR A 1 81 ? -6.833 9.758 7.026 1.00 90.69 81 TYR A N 1
ATOM 613 C CA . TYR A 1 81 ? -7.632 10.696 6.238 1.00 90.69 81 TYR A CA 1
ATOM 614 C C . TYR A 1 81 ? -8.803 9.988 5.555 1.00 90.69 81 TYR A C 1
ATOM 616 O O . TYR A 1 81 ? -8.910 8.765 5.596 1.00 90.69 81 TYR A O 1
ATOM 624 N N . VAL A 1 82 ? -9.699 10.751 4.924 1.00 86.81 82 VAL A N 1
ATOM 625 C CA . VAL A 1 82 ? -10.885 10.201 4.249 1.00 86.81 82 VAL A CA 1
ATOM 626 C C . VAL A 1 82 ? -10.961 10.705 2.819 1.00 86.81 82 VAL A C 1
ATOM 628 O O . VAL A 1 82 ? -10.945 11.914 2.581 1.00 86.81 82 VAL A O 1
ATOM 631 N N . LEU A 1 83 ? -11.111 9.775 1.877 1.00 82.38 83 LEU A N 1
ATOM 632 C CA . LEU A 1 83 ? -11.498 10.065 0.495 1.00 82.38 83 LEU A CA 1
ATOM 633 C C . LEU A 1 83 ? -12.834 9.378 0.190 1.00 82.38 83 LEU A C 1
ATOM 635 O O . LEU A 1 83 ? -13.882 9.858 0.609 1.00 82.38 83 LEU A O 1
ATOM 639 N N . ASP A 1 84 ? -12.792 8.250 -0.513 1.00 80.50 84 ASP A N 1
ATOM 640 C CA . ASP A 1 84 ? -13.897 7.311 -0.729 1.00 80.50 84 ASP A CA 1
ATOM 641 C C . ASP A 1 84 ? -13.913 6.158 0.295 1.00 80.50 84 ASP A C 1
ATOM 643 O O . ASP A 1 84 ? -14.840 5.353 0.314 1.00 80.50 84 ASP A O 1
ATOM 647 N N . ALA A 1 85 ? -12.899 6.102 1.157 1.00 89.44 85 ALA A N 1
ATOM 648 C CA . ALA A 1 85 ? -12.697 5.124 2.219 1.00 89.44 85 ALA A CA 1
ATOM 649 C C . ALA A 1 85 ? -11.994 5.792 3.413 1.00 89.44 85 ALA A C 1
ATOM 651 O O . ALA A 1 85 ? -11.524 6.931 3.296 1.00 89.44 85 ALA A O 1
ATOM 652 N N . LEU A 1 86 ? -11.878 5.078 4.535 1.00 93.06 86 LEU A N 1
ATOM 653 C CA . LEU A 1 86 ? -10.928 5.445 5.586 1.00 93.06 86 LEU A CA 1
ATOM 654 C C . LEU A 1 86 ? -9.519 5.062 5.131 1.00 93.06 86 LEU A C 1
ATOM 656 O O . LEU A 1 86 ? -9.268 3.902 4.816 1.00 93.06 86 LEU A O 1
ATOM 660 N N . TYR A 1 87 ? -8.598 6.016 5.116 1.00 94.50 87 TYR A N 1
ATOM 661 C CA . TYR A 1 87 ? -7.196 5.779 4.800 1.00 94.50 87 TYR A CA 1
ATOM 662 C C . TYR A 1 87 ? -6.357 5.844 6.068 1.00 94.50 87 TYR A C 1
ATOM 664 O O . TYR A 1 87 ? -6.388 6.855 6.762 1.00 94.50 87 TYR A O 1
ATOM 672 N N . LEU A 1 88 ? -5.587 4.795 6.344 1.00 96.19 88 LEU A N 1
ATOM 673 C CA . LEU A 1 88 ? -4.663 4.711 7.472 1.00 96.19 88 LEU A CA 1
ATOM 674 C C . LE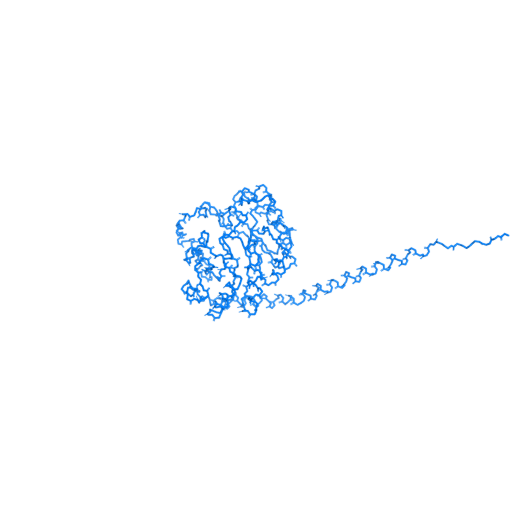U A 1 88 ? -3.233 4.971 6.998 1.00 96.19 88 LEU A C 1
ATOM 676 O O . LEU A 1 88 ? -2.778 4.373 6.020 1.00 96.19 88 LEU A O 1
ATOM 680 N N . ALA A 1 89 ? -2.513 5.827 7.715 1.00 94.81 89 ALA A N 1
ATOM 681 C CA . ALA A 1 89 ? -1.122 6.176 7.468 1.00 94.81 89 ALA A CA 1
ATOM 682 C C . ALA A 1 89 ? -0.240 5.591 8.590 1.00 94.81 89 ALA A C 1
ATOM 684 O O . ALA A 1 89 ? -0.035 6.248 9.608 1.00 94.81 89 ALA A O 1
ATOM 685 N N . PRO A 1 90 ? 0.277 4.357 8.432 1.00 96.00 90 PRO A N 1
ATOM 686 C CA . PRO A 1 90 ? 1.021 3.678 9.496 1.00 96.00 90 PRO A CA 1
ATOM 687 C C . PRO A 1 90 ? 2.423 4.249 9.727 1.00 96.00 90 PRO A C 1
ATOM 689 O O . PRO A 1 90 ? 3.011 4.004 10.774 1.00 96.00 90 PRO A O 1
ATOM 692 N N . THR A 1 91 ? 2.986 4.959 8.744 1.00 94.25 91 THR A N 1
ATOM 693 C CA . THR A 1 91 ? 4.304 5.586 8.866 1.00 94.25 91 THR A CA 1
ATOM 694 C C . THR A 1 91 ? 4.519 6.692 7.836 1.00 94.25 91 THR A C 1
ATOM 696 O O . THR A 1 91 ? 3.940 6.667 6.744 1.00 94.25 91 THR A O 1
ATOM 699 N N . ALA A 1 92 ? 5.393 7.645 8.167 1.00 90.75 92 ALA A N 1
ATOM 700 C CA . ALA A 1 92 ? 5.944 8.616 7.217 1.00 90.75 92 ALA A CA 1
ATOM 701 C C . ALA A 1 92 ? 7.218 8.105 6.506 1.00 90.75 92 ALA A C 1
ATOM 703 O O . ALA A 1 92 ? 7.736 8.749 5.591 1.00 90.75 92 ALA A O 1
ATOM 704 N N . ARG A 1 93 ? 7.755 6.946 6.910 1.00 92.31 93 ARG A N 1
ATOM 705 C CA . ARG A 1 93 ? 8.977 6.370 6.333 1.00 92.31 93 ARG A CA 1
ATOM 706 C C . ARG A 1 93 ? 8.690 5.704 4.993 1.00 92.31 93 ARG A C 1
ATOM 708 O O . ARG A 1 93 ? 7.685 5.025 4.823 1.00 92.31 93 ARG A O 1
ATOM 715 N N . SER A 1 94 ? 9.613 5.860 4.050 1.00 93.56 94 SER A N 1
ATOM 716 C CA . SER A 1 94 ? 9.535 5.238 2.727 1.00 93.56 94 SER A CA 1
ATOM 717 C C . SER A 1 94 ? 10.892 4.644 2.338 1.00 93.56 94 SER A C 1
ATOM 719 O O . SER A 1 94 ? 11.912 5.323 2.526 1.00 93.56 94 SER A O 1
ATOM 721 N N . PRO A 1 95 ? 10.924 3.431 1.748 1.00 95.38 95 PRO A N 1
ATOM 722 C CA . PRO A 1 95 ? 12.137 2.830 1.195 1.00 95.38 95 PRO A CA 1
ATOM 723 C C . PRO A 1 95 ? 12.624 3.542 -0.077 1.00 95.38 95 PRO A C 1
ATOM 725 O O . PRO A 1 95 ? 13.663 3.186 -0.621 1.00 95.38 95 PRO A O 1
ATOM 728 N N . ALA A 1 96 ? 11.905 4.562 -0.550 1.00 94.94 96 ALA A N 1
ATOM 729 C CA . ALA A 1 96 ? 12.235 5.339 -1.733 1.00 94.94 96 ALA A CA 1
ATOM 730 C C . ALA A 1 96 ? 12.105 6.849 -1.494 1.00 94.94 96 ALA A C 1
ATOM 732 O O . ALA A 1 96 ? 11.372 7.299 -0.608 1.00 94.94 96 ALA A O 1
ATOM 733 N N . GLN A 1 97 ? 12.823 7.647 -2.287 1.00 91.81 97 GLN A N 1
ATOM 734 C CA . GLN A 1 97 ? 12.734 9.110 -2.233 1.00 91.81 97 GLN A CA 1
ATOM 735 C C . GLN A 1 97 ? 11.445 9.624 -2.880 1.00 91.81 97 GLN A C 1
ATOM 737 O O . GLN A 1 97 ? 10.896 10.633 -2.434 1.00 91.81 97 GLN A O 1
ATOM 742 N N . ARG A 1 98 ? 10.950 8.932 -3.913 1.00 89.69 98 ARG A N 1
ATOM 743 C CA . ARG A 1 98 ? 9.696 9.259 -4.594 1.00 89.69 98 ARG A CA 1
ATOM 744 C C . ARG A 1 98 ? 8.586 8.305 -4.167 1.00 89.69 98 ARG A C 1
ATOM 746 O O . ARG A 1 98 ? 8.813 7.162 -3.790 1.00 89.69 98 ARG A O 1
ATOM 753 N N . THR A 1 99 ? 7.361 8.803 -4.234 1.00 86.38 99 THR A N 1
ATOM 754 C CA . THR A 1 99 ? 6.132 8.052 -3.970 1.00 86.38 99 THR A CA 1
ATOM 755 C C . THR A 1 99 ? 5.397 7.782 -5.279 1.00 86.38 99 THR A C 1
ATOM 757 O O . THR A 1 99 ? 5.602 8.482 -6.275 1.00 86.38 99 THR A O 1
ATOM 760 N N . MET A 1 100 ? 4.437 6.850 -5.259 1.00 83.94 100 MET A N 1
ATOM 761 C CA . MET A 1 100 ? 3.489 6.660 -6.367 1.00 83.94 100 MET A CA 1
ATOM 762 C C . MET A 1 100 ? 2.878 7.991 -6.827 1.00 83.94 100 MET A C 1
ATOM 764 O O . MET A 1 100 ? 2.727 8.220 -8.023 1.00 83.94 100 MET A O 1
ATOM 768 N N . ARG A 1 101 ? 2.564 8.893 -5.883 1.00 83.25 101 ARG A N 1
ATOM 769 C CA . ARG A 1 101 ? 2.007 10.217 -6.179 1.00 83.25 101 ARG A CA 1
ATOM 770 C C . ARG A 1 101 ? 2.992 11.068 -6.979 1.00 83.25 101 ARG A C 1
ATOM 772 O O . ARG A 1 101 ? 2.617 11.541 -8.045 1.00 83.25 101 ARG A O 1
ATOM 779 N N . SER A 1 102 ? 4.233 11.230 -6.520 1.00 82.19 102 SER A N 1
ATOM 780 C CA . SER A 1 102 ? 5.226 12.049 -7.234 1.00 82.19 102 SER A CA 1
ATOM 781 C C . SER A 1 102 ? 5.604 11.469 -8.600 1.00 82.19 102 SER A C 1
ATOM 783 O O . SER A 1 102 ? 5.961 12.211 -9.510 1.00 82.19 102 SER A O 1
ATOM 785 N N . CYS A 1 103 ? 5.468 10.153 -8.788 1.00 84.81 103 CYS A N 1
ATOM 786 C CA . CYS A 1 103 ? 5.669 9.514 -10.087 1.00 84.81 103 CYS A CA 1
ATOM 787 C C . CYS A 1 103 ? 4.560 9.838 -11.107 1.00 84.81 103 CYS A C 1
ATOM 789 O O . CYS A 1 103 ? 4.708 9.448 -12.263 1.00 84.81 103 CYS A O 1
ATOM 791 N N . ARG A 1 104 ? 3.484 10.551 -10.725 1.00 83.06 104 ARG A N 1
ATOM 792 C CA . ARG A 1 104 ? 2.391 10.977 -11.623 1.00 83.06 104 ARG A CA 1
ATOM 793 C C . ARG A 1 104 ? 2.609 12.315 -12.326 1.00 83.06 104 ARG A C 1
ATOM 795 O O . ARG A 1 104 ? 1.767 12.663 -13.143 1.00 83.06 104 ARG A O 1
ATOM 802 N N . GLY A 1 105 ? 3.707 13.018 -12.058 1.00 73.94 105 GLY A N 1
ATOM 803 C CA . GLY A 1 105 ? 4.166 14.158 -12.861 1.00 73.94 105 GLY A CA 1
ATOM 804 C C . GLY A 1 105 ? 4.441 15.410 -12.066 1.00 73.94 105 GLY A C 1
ATOM 805 O O . GLY A 1 105 ? 4.307 15.405 -10.843 1.00 73.94 105 GLY A O 1
ATOM 806 N N . ALA A 1 106 ? 4.894 16.465 -12.750 1.00 64.94 106 ALA A N 1
ATOM 807 C CA . ALA A 1 106 ? 5.350 17.695 -12.103 1.00 64.94 106 ALA A CA 1
ATOM 808 C C . ALA A 1 106 ? 4.243 18.319 -11.240 1.00 64.94 106 ALA A C 1
ATOM 810 O O . ALA A 1 106 ? 4.513 18.767 -10.126 1.00 64.94 106 ALA A O 1
ATOM 811 N N . ALA A 1 107 ? 2.987 18.211 -11.688 1.00 57.62 107 ALA A N 1
ATOM 812 C CA . ALA A 1 107 ? 1.798 18.620 -10.941 1.00 57.62 107 ALA A CA 1
ATOM 813 C C . ALA A 1 107 ? 1.609 17.889 -9.590 1.00 57.62 107 ALA A C 1
ATOM 815 O O . ALA A 1 107 ? 0.847 18.348 -8.744 1.00 57.62 107 ALA A O 1
ATOM 816 N N . PHE A 1 108 ? 2.298 16.763 -9.373 1.00 55.91 108 PHE A N 1
ATOM 817 C CA . PHE A 1 108 ? 2.273 15.966 -8.141 1.00 55.91 108 PHE A CA 1
ATOM 818 C C . PHE A 1 108 ? 3.633 15.892 -7.427 1.00 55.91 108 PHE A C 1
ATOM 820 O O . PHE A 1 108 ? 3.731 15.242 -6.383 1.00 55.91 108 PHE A O 1
ATOM 827 N N . ALA A 1 109 ? 4.682 16.505 -7.983 1.00 47.16 109 ALA A N 1
ATOM 828 C CA . ALA A 1 109 ? 6.062 16.321 -7.537 1.00 47.16 109 ALA A CA 1
ATOM 829 C C . ALA A 1 109 ? 6.525 17.331 -6.470 1.00 47.16 109 ALA A C 1
ATOM 831 O O . ALA A 1 109 ? 7.461 17.029 -5.731 1.00 47.16 109 ALA A O 1
ATOM 832 N N . THR A 1 110 ? 5.909 18.511 -6.351 1.00 40.62 110 THR A N 1
ATOM 833 C CA . THR A 1 110 ? 6.364 19.546 -5.405 1.00 40.62 110 THR A CA 1
ATOM 834 C C . THR A 1 110 ? 5.576 19.513 -4.088 1.00 40.62 110 THR A C 1
ATOM 836 O O . THR A 1 110 ? 4.346 19.470 -4.074 1.00 40.62 110 THR A O 1
ATOM 839 N N . LYS A 1 111 ? 6.290 19.559 -2.948 1.00 40.59 111 LYS A N 1
ATOM 840 C CA . LYS A 1 111 ? 5.704 19.634 -1.587 1.00 40.59 111 LYS A CA 1
ATOM 841 C C . LYS A 1 111 ? 4.805 20.873 -1.397 1.00 40.59 111 LYS A C 1
ATOM 843 O O . LYS A 1 111 ? 3.797 20.793 -0.688 1.00 40.59 111 LYS A O 1
ATOM 848 N N . ASP A 1 112 ? 5.116 21.939 -2.139 1.00 37.25 112 ASP A N 1
ATOM 849 C CA . ASP A 1 112 ? 4.386 23.211 -2.225 1.00 37.25 112 ASP A CA 1
ATOM 850 C C . ASP A 1 112 ? 3.618 23.395 -3.542 1.00 37.25 112 ASP A C 1
ATOM 852 O O . ASP A 1 112 ? 3.236 24.516 -3.876 1.00 37.25 112 ASP A O 1
ATOM 856 N N . ALA A 1 113 ? 3.324 22.324 -4.295 1.00 35.69 113 ALA A N 1
ATOM 857 C CA . ALA A 1 113 ? 2.193 22.389 -5.218 1.00 35.69 113 ALA A CA 1
ATOM 858 C C . ALA A 1 113 ? 0.942 22.536 -4.350 1.00 35.69 113 ALA A C 1
ATOM 860 O O . ALA A 1 113 ? 0.275 21.560 -4.002 1.00 35.69 113 ALA A O 1
ATOM 861 N N . GLY A 1 114 ? 0.628 23.773 -3.955 1.00 33.28 114 GLY A N 1
ATOM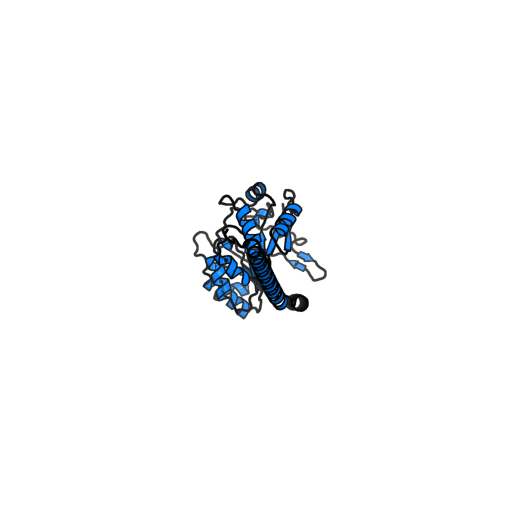 862 C CA . GLY A 1 114 ? -0.754 24.180 -3.820 1.00 33.28 114 GLY A CA 1
ATOM 863 C C . GLY A 1 114 ? -1.439 23.596 -5.038 1.00 33.28 114 GLY A C 1
ATOM 864 O O . GLY A 1 114 ? -1.072 23.924 -6.166 1.00 33.28 114 GLY A O 1
ATOM 865 N N . LEU A 1 115 ? -2.306 22.612 -4.804 1.00 34.91 115 LEU A N 1
ATOM 866 C CA . LEU A 1 115 ? -3.139 22.070 -5.851 1.00 34.91 115 LEU A CA 1
ATOM 867 C C . LEU A 1 115 ? -3.813 23.300 -6.436 1.00 34.91 115 LEU A C 1
ATOM 869 O O . LEU A 1 115 ? -4.680 23.885 -5.790 1.00 34.91 115 LEU A O 1
ATOM 873 N N . ALA A 1 116 ? -3.396 23.735 -7.627 1.00 35.62 116 ALA A N 1
ATOM 874 C CA . ALA A 1 116 ? -4.340 24.432 -8.462 1.00 35.62 116 ALA A CA 1
ATOM 875 C C . ALA A 1 116 ? -5.491 23.428 -8.541 1.00 35.62 116 ALA A C 1
ATOM 877 O O . ALA A 1 116 ? -5.241 22.292 -8.976 1.00 35.62 116 ALA A O 1
ATOM 878 N N . PRO A 1 117 ? -6.678 23.750 -7.990 1.00 37.06 117 PRO A N 1
ATOM 879 C CA . PRO A 1 117 ? -7.793 22.831 -8.055 1.00 37.06 117 PRO A CA 1
ATOM 880 C C . PRO A 1 117 ? -7.883 22.389 -9.505 1.00 37.06 117 PRO A C 1
ATOM 882 O O . PRO A 1 117 ? -7.796 23.224 -10.414 1.00 37.06 117 PRO A O 1
ATOM 885 N N . LEU A 1 118 ? -7.951 21.070 -9.712 1.00 36.59 118 LEU A N 1
ATOM 886 C CA . LEU A 1 118 ? -8.192 20.518 -11.037 1.00 36.59 118 LEU A CA 1
ATOM 887 C C . LEU A 1 118 ? -9.291 21.383 -11.665 1.00 36.59 118 LEU A C 1
ATOM 889 O O . LEU A 1 118 ? -10.296 21.627 -10.984 1.00 36.59 118 LEU A O 1
ATOM 893 N N . PRO A 1 119 ? -9.109 21.914 -12.890 1.00 37.34 119 PRO A N 1
ATOM 894 C CA . PRO A 1 119 ? -10.138 22.739 -13.506 1.00 37.34 119 PRO A CA 1
ATOM 895 C C . PRO A 1 119 ? -11.465 21.992 -13.380 1.00 37.34 119 PRO A C 1
ATOM 897 O O . PRO A 1 119 ? -11.480 20.769 -13.524 1.00 37.34 119 PRO A O 1
ATOM 900 N N . ALA A 1 120 ? -12.555 22.682 -13.034 1.00 37.47 120 ALA A N 1
ATOM 901 C CA . ALA A 1 120 ? -13.811 22.037 -12.628 1.00 37.47 120 ALA A CA 1
ATOM 902 C C . ALA A 1 120 ? -14.312 20.982 -13.640 1.00 37.47 120 ALA A C 1
ATOM 904 O O . ALA A 1 120 ? -14.962 20.017 -13.255 1.00 37.47 120 ALA A O 1
ATOM 905 N N . SER A 1 121 ? -13.924 21.109 -14.914 1.00 40.34 121 SER A N 1
ATOM 906 C CA . SER A 1 121 ? -14.167 20.144 -15.995 1.00 40.34 121 SER A CA 1
ATOM 907 C C . SER A 1 121 ? -13.407 18.807 -15.894 1.00 40.34 121 SER A C 1
ATOM 909 O O . SER A 1 121 ? -13.768 17.859 -16.582 1.00 40.34 121 SER A O 1
ATOM 911 N N . ARG A 1 122 ? -12.349 18.719 -15.080 1.00 39.84 122 ARG A N 1
ATOM 912 C CA . ARG A 1 122 ? -11.479 17.543 -14.874 1.00 39.84 122 ARG A CA 1
ATOM 913 C C . ARG A 1 122 ? -11.441 17.049 -13.427 1.00 39.84 122 ARG A C 1
ATOM 915 O O . ARG A 1 122 ? -11.101 15.892 -13.208 1.00 39.84 122 ARG A O 1
ATOM 922 N N . ALA A 1 123 ? -11.795 17.895 -12.456 1.00 35.84 123 ALA A N 1
ATOM 923 C CA . ALA A 1 123 ? -12.035 17.466 -11.075 1.00 35.84 123 ALA A CA 1
ATOM 924 C C . ALA A 1 123 ? -13.268 16.561 -10.980 1.00 35.84 123 ALA A C 1
ATOM 926 O O . ALA A 1 123 ? -13.333 15.692 -10.123 1.00 35.84 123 ALA A O 1
ATOM 927 N N . ALA A 1 124 ? -14.236 16.782 -11.868 1.00 38.69 124 ALA A N 1
ATOM 928 C CA . ALA A 1 124 ? -15.500 16.085 -11.957 1.00 38.69 124 ALA A CA 1
ATOM 929 C C . ALA A 1 124 ? -15.514 15.179 -13.197 1.00 38.69 124 ALA A C 1
ATOM 931 O O . ALA A 1 124 ? -15.616 15.664 -14.319 1.00 38.69 124 ALA A O 1
ATOM 932 N N . THR A 1 125 ? -15.437 13.858 -13.022 1.00 37.22 125 THR A N 1
ATOM 933 C CA . THR A 1 125 ? -15.793 12.940 -14.117 1.00 37.22 125 THR A CA 1
ATOM 934 C C . THR A 1 125 ? -17.301 12.732 -14.086 1.00 37.22 125 THR A C 1
ATOM 936 O O . THR A 1 125 ? -17.808 12.040 -13.203 1.00 37.22 125 THR A O 1
ATOM 939 N N . THR A 1 126 ? -18.025 13.345 -15.020 1.00 36.94 126 THR A N 1
ATOM 940 C CA . THR A 1 126 ? -19.458 13.092 -15.197 1.00 36.94 126 THR A CA 1
ATOM 941 C C . THR A 1 126 ? -19.632 11.790 -15.963 1.00 36.94 126 THR A C 1
ATOM 943 O O . THR A 1 126 ? -19.330 11.694 -17.149 1.00 36.94 126 THR A O 1
ATOM 946 N N . THR A 1 127 ? -20.098 10.770 -15.259 1.00 42.00 127 THR A N 1
ATOM 947 C CA . THR A 1 127 ? -20.567 9.514 -15.850 1.00 42.00 127 THR A CA 1
ATOM 948 C C . THR A 1 127 ? -22.096 9.542 -15.918 1.00 42.00 127 THR A C 1
ATOM 950 O O . THR A 1 127 ? -22.711 10.339 -15.207 1.00 42.00 127 THR A O 1
ATOM 953 N N . PRO A 1 128 ? -22.755 8.663 -16.695 1.00 31.77 128 PRO A N 1
ATOM 954 C CA . PRO A 1 128 ? -24.215 8.513 -16.642 1.00 31.77 128 PRO A CA 1
ATOM 955 C C . PRO A 1 128 ? -24.744 8.222 -15.223 1.00 31.77 128 PRO A C 1
ATOM 957 O O . PRO A 1 128 ? -25.900 8.494 -14.924 1.00 31.77 128 PRO A O 1
ATOM 960 N N . SER A 1 129 ? -23.879 7.703 -14.341 1.00 36.81 129 SER A N 1
ATOM 961 C CA . SER A 1 129 ? -24.121 7.441 -12.918 1.00 36.81 129 SER A CA 1
ATOM 962 C C . SER A 1 129 ? -23.834 8.621 -11.971 1.00 36.81 129 SER A C 1
ATOM 964 O O . SER A 1 129 ? -23.958 8.455 -10.761 1.00 36.81 129 SER A O 1
ATOM 966 N N . GLY A 1 130 ? -23.447 9.796 -12.480 1.00 34.88 130 GLY A N 1
ATOM 967 C CA . GLY A 1 130 ? -23.219 11.011 -11.689 1.00 34.88 130 GLY A CA 1
ATOM 968 C C . GLY A 1 130 ? -21.807 11.599 -11.794 1.00 34.88 130 GLY A C 1
ATOM 969 O O . GLY A 1 130 ? -20.934 11.095 -12.509 1.00 34.88 130 GLY A O 1
ATOM 970 N N . THR A 1 131 ? -21.605 12.703 -11.073 1.00 35.88 131 THR A N 1
ATOM 971 C CA . THR A 1 131 ? -20.387 13.525 -11.076 1.00 35.88 131 THR A CA 1
ATOM 972 C C . THR A 1 131 ? -19.405 13.061 -10.000 1.00 35.88 131 THR A C 1
ATOM 974 O O . THR A 1 131 ? -19.664 13.223 -8.809 1.00 35.88 131 THR A O 1
ATOM 977 N N . ARG A 1 132 ? -18.249 12.511 -10.391 1.00 40.09 132 ARG A N 1
ATOM 978 C CA . ARG A 1 132 ? -17.201 12.074 -9.453 1.00 40.09 132 ARG A CA 1
ATOM 979 C C . ARG A 1 132 ? -16.178 13.183 -9.226 1.00 40.09 132 ARG A C 1
ATOM 981 O O . ARG A 1 132 ? -15.371 13.421 -10.118 1.00 40.09 132 ARG A O 1
ATOM 988 N N . ILE A 1 133 ? -16.185 13.813 -8.047 1.00 46.62 133 ILE A N 1
ATOM 989 C CA . ILE A 1 133 ? -15.163 14.795 -7.649 1.00 46.62 133 ILE A CA 1
ATOM 990 C C . ILE A 1 133 ? -13.909 14.069 -7.138 1.00 46.62 133 ILE A C 1
ATOM 992 O O . ILE A 1 133 ? -13.971 13.324 -6.161 1.00 46.62 133 ILE A O 1
ATOM 996 N N . THR A 1 134 ? -12.757 14.281 -7.773 1.00 44.81 134 THR A N 1
ATOM 997 C CA . THR A 1 134 ? -11.459 13.784 -7.300 1.00 44.81 134 THR A CA 1
ATOM 998 C C . THR A 1 134 ? -10.938 14.680 -6.179 1.00 44.81 134 THR A C 1
ATOM 1000 O O . THR A 1 134 ? -10.463 15.783 -6.443 1.00 44.81 134 THR A O 1
ATOM 1003 N N . ARG A 1 135 ? -11.019 14.212 -4.931 1.00 53.78 135 ARG A N 1
ATOM 1004 C CA . ARG A 1 135 ? -10.377 14.849 -3.770 1.00 53.78 135 ARG A CA 1
ATOM 1005 C C . ARG A 1 135 ? -8.984 14.263 -3.559 1.00 53.78 135 ARG A C 1
ATOM 1007 O O . ARG A 1 135 ? -8.788 13.058 -3.720 1.00 53.78 135 ARG A O 1
ATOM 1014 N N . THR A 1 136 ? -8.020 15.093 -3.183 1.00 59.78 136 THR A N 1
ATOM 1015 C CA . THR A 1 136 ? -6.738 14.627 -2.643 1.00 59.78 136 THR A CA 1
ATOM 1016 C C . THR A 1 136 ? -6.806 14.501 -1.122 1.00 59.78 136 THR A C 1
ATOM 1018 O O . THR A 1 136 ? -7.703 15.048 -0.484 1.00 59.78 136 THR A O 1
ATOM 1021 N N . ALA A 1 137 ? -5.828 13.817 -0.518 1.00 57.94 137 ALA A N 1
ATOM 1022 C CA . ALA A 1 137 ? -5.708 13.763 0.942 1.00 57.94 137 ALA A CA 1
ATOM 1023 C C . ALA A 1 137 ? -5.594 15.175 1.561 1.00 57.94 137 ALA A C 1
ATOM 1025 O O . ALA A 1 137 ? -6.176 15.460 2.602 1.00 57.94 137 ALA A O 1
ATOM 1026 N N . ARG A 1 138 ? -4.904 16.110 0.893 1.00 60.91 138 ARG A N 1
ATOM 1027 C CA . ARG A 1 138 ? -4.796 17.493 1.380 1.00 60.91 138 ARG A CA 1
ATOM 1028 C C . ARG A 1 138 ? -6.143 18.225 1.291 1.00 60.91 138 ARG A C 1
ATOM 1030 O O . ARG A 1 138 ? -6.497 18.941 2.218 1.00 60.91 138 ARG A O 1
ATOM 1037 N N . ASP A 1 139 ? -6.943 17.961 0.255 1.00 56.66 139 ASP A N 1
ATOM 1038 C CA . ASP A 1 139 ? -8.323 18.477 0.138 1.00 56.66 139 ASP A CA 1
ATOM 1039 C C . ASP A 1 139 ? -9.286 17.835 1.155 1.00 56.66 139 ASP A C 1
ATOM 1041 O O . ASP A 1 139 ? -10.431 18.265 1.323 1.00 56.66 139 ASP A O 1
ATOM 1045 N N . SER A 1 140 ? -8.852 16.773 1.838 1.00 58.62 140 SER A N 1
ATOM 1046 C CA . SER A 1 140 ? -9.505 16.251 3.035 1.00 58.62 140 SER A CA 1
ATOM 1047 C C . SER A 1 140 ? -8.889 16.778 4.326 1.00 58.62 140 SER A C 1
ATOM 1049 O O . SER A 1 140 ? -9.107 16.164 5.356 1.00 58.62 140 SER A O 1
ATOM 1051 N N . GLY A 1 141 ? -8.116 17.868 4.298 1.00 60.44 141 GLY A N 1
ATOM 1052 C CA . GLY A 1 141 ? -7.485 18.441 5.490 1.00 60.44 141 GLY A CA 1
ATOM 1053 C C . GLY A 1 141 ? -6.445 17.526 6.141 1.00 60.44 141 GLY A C 1
ATOM 1054 O O . GLY A 1 141 ? -6.166 17.673 7.326 1.00 60.44 141 GLY A O 1
ATOM 1055 N N . PHE A 1 142 ? -5.900 16.556 5.398 1.00 70.12 142 PHE A N 1
ATOM 1056 C CA . PHE A 1 142 ? -4.850 15.689 5.916 1.00 70.12 142 PHE A CA 1
ATOM 1057 C C . PHE A 1 142 ? -3.533 16.448 6.012 1.00 70.12 142 PHE A C 1
ATOM 1059 O O . PHE A 1 142 ? -2.976 16.888 5.000 1.00 70.12 142 PHE A O 1
ATOM 1066 N N . GLU A 1 143 ? -3.013 16.513 7.227 1.00 75.00 143 GLU A N 1
ATOM 1067 C CA . GLU A 1 143 ? -1.651 16.927 7.517 1.00 75.00 143 GLU A CA 1
ATOM 1068 C C . GLU A 1 143 ? -0.833 15.674 7.823 1.00 75.00 143 GLU A C 1
ATOM 1070 O O . GLU A 1 143 ? -1.240 14.911 8.701 1.00 75.00 143 GLU A O 1
ATOM 1075 N N . PRO A 1 144 ? 0.275 15.417 7.108 1.00 74.31 144 PRO A N 1
ATOM 1076 C CA . PRO A 1 144 ? 1.118 14.272 7.409 1.00 74.31 144 PRO A CA 1
ATOM 1077 C C . PRO A 1 144 ? 1.759 14.368 8.793 1.00 74.31 144 PRO A C 1
ATOM 1079 O O . PRO A 1 144 ? 1.916 15.456 9.349 1.00 74.31 144 PRO A O 1
ATOM 1082 N N . LEU A 1 145 ? 2.163 13.215 9.330 1.00 81.25 145 LEU A N 1
ATOM 1083 C CA . LEU A 1 145 ? 2.921 13.140 10.576 1.00 81.25 145 LEU A CA 1
ATOM 1084 C C . LEU A 1 145 ? 4.160 14.055 10.504 1.00 81.25 145 LEU A C 1
ATOM 1086 O O . LEU A 1 145 ? 5.001 13.867 9.620 1.00 81.25 145 LEU A O 1
ATOM 1090 N N . PRO A 1 146 ? 4.301 15.032 11.421 1.00 80.38 146 PRO A N 1
ATOM 1091 C CA . PRO A 1 146 ? 5.478 15.887 11.450 1.00 80.38 146 PRO A CA 1
ATOM 1092 C C . PRO A 1 146 ? 6.759 15.073 11.640 1.00 80.38 146 PRO A C 1
ATOM 1094 O O . PRO A 1 146 ? 6.768 14.040 12.313 1.00 80.38 146 PRO A O 1
ATOM 1097 N N . ALA A 1 147 ? 7.873 15.562 11.098 1.00 79.06 147 ALA A N 1
ATOM 1098 C CA . ALA A 1 147 ? 9.167 14.923 11.302 1.00 79.06 147 ALA A CA 1
ATOM 1099 C C . ALA A 1 147 ? 9.487 14.806 12.806 1.00 79.06 147 ALA A C 1
ATOM 1101 O O . ALA A 1 147 ? 9.422 15.790 13.541 1.00 79.06 147 ALA A O 1
ATOM 1102 N N . GLY A 1 148 ? 9.827 13.596 13.259 1.00 80.69 148 GLY A N 1
ATOM 1103 C CA . GLY A 1 148 ? 10.115 13.305 14.669 1.00 80.69 148 GLY A CA 1
ATOM 1104 C C . GLY A 1 148 ? 8.881 13.108 15.558 1.00 80.69 148 GLY A C 1
ATOM 1105 O O . GLY A 1 148 ? 9.040 12.812 16.742 1.00 80.69 148 GLY A O 1
ATOM 1106 N N . ALA A 1 149 ? 7.664 13.233 15.019 1.00 86.75 149 ALA A N 1
ATOM 1107 C CA . ALA A 1 149 ? 6.455 12.870 15.745 1.00 86.75 149 ALA A CA 1
ATOM 1108 C C . ALA A 1 149 ? 6.382 11.353 15.984 1.00 86.75 149 ALA A C 1
ATOM 1110 O O . ALA A 1 149 ? 6.977 10.548 15.265 1.00 86.75 149 ALA A O 1
ATOM 1111 N N . LYS A 1 150 ? 5.628 10.959 17.013 1.00 92.25 150 LYS A N 1
ATOM 1112 C CA . LYS A 1 150 ? 5.430 9.552 17.362 1.00 92.25 150 LYS A CA 1
ATOM 1113 C C . LYS A 1 150 ? 4.567 8.852 16.303 1.00 92.25 150 LYS A C 1
ATOM 1115 O O . LYS A 1 150 ? 3.395 9.201 16.122 1.00 92.25 150 LYS A O 1
ATOM 1120 N N . GLU A 1 151 ? 5.149 7.844 15.658 1.00 94.19 151 GLU A N 1
ATOM 1121 C CA . GLU A 1 151 ? 4.446 6.937 14.742 1.00 94.19 151 GLU A CA 1
ATOM 1122 C C . GLU A 1 151 ? 3.295 6.210 15.464 1.00 94.19 151 GLU A C 1
ATOM 1124 O O . GLU A 1 151 ? 3.390 5.965 16.675 1.00 94.19 151 GLU A O 1
ATOM 1129 N N . PRO A 1 152 ? 2.190 5.898 14.767 1.00 96.19 152 PRO A N 1
ATOM 1130 C CA . PRO A 1 152 ? 1.070 5.195 15.374 1.00 96.19 152 PRO A CA 1
ATOM 1131 C C . PRO A 1 152 ? 1.419 3.743 15.714 1.00 96.19 152 PRO A C 1
ATOM 1133 O O . PRO A 1 152 ? 2.254 3.120 15.060 1.00 96.19 152 PRO A O 1
ATOM 1136 N N . SER A 1 153 ? 0.756 3.189 16.731 1.00 98.12 153 SER A N 1
ATOM 1137 C CA . SER A 1 153 ? 0.784 1.744 16.997 1.00 98.12 153 SER A CA 1
ATOM 1138 C C . SER A 1 153 ? -0.328 1.025 16.235 1.00 98.12 153 SER A C 1
ATOM 1140 O O . SER A 1 153 ? -1.298 1.649 15.797 1.00 98.12 153 SER A O 1
ATOM 1142 N N . GLY A 1 154 ? -0.236 -0.302 16.104 1.00 98.19 154 GLY A N 1
ATOM 1143 C CA . GLY A 1 154 ? -1.308 -1.062 15.466 1.00 98.19 154 GLY A CA 1
ATOM 1144 C C . GLY A 1 154 ? -2.594 -1.063 16.294 1.00 98.19 154 GLY A C 1
ATOM 1145 O O . GLY A 1 154 ? -3.687 -1.055 15.732 1.00 98.19 154 GLY A O 1
ATOM 1146 N N . ALA A 1 155 ? -2.476 -0.990 17.623 1.00 98.31 155 ALA A N 1
ATOM 1147 C CA . ALA A 1 155 ? -3.615 -0.777 18.517 1.00 98.31 155 ALA A CA 1
ATOM 1148 C C . ALA A 1 155 ? -4.323 0.564 18.254 1.00 98.31 155 ALA A C 1
ATOM 1150 O O . ALA A 1 155 ? -5.539 0.579 18.095 1.00 98.31 155 ALA A O 1
ATOM 1151 N N . GLU A 1 156 ? -3.569 1.661 18.119 1.00 97.81 156 GLU A N 1
ATOM 1152 C CA . GLU A 1 156 ? -4.128 2.990 17.828 1.00 97.81 156 GLU A CA 1
ATOM 1153 C C . GLU A 1 156 ? -4.883 3.003 16.489 1.00 97.81 156 GLU A C 1
ATOM 1155 O O . GLU A 1 156 ? -6.005 3.502 16.403 1.00 97.81 156 GLU A O 1
ATOM 1160 N N . LEU A 1 157 ? -4.310 2.392 15.446 1.00 98.25 157 LEU A N 1
ATOM 1161 C CA . LEU A 1 157 ? -4.985 2.280 14.152 1.00 98.25 157 LEU A CA 1
ATOM 1162 C C . LEU A 1 157 ? -6.212 1.359 14.203 1.00 98.25 157 LEU A C 1
ATOM 1164 O O . LEU A 1 157 ? -7.208 1.641 13.540 1.00 98.25 157 LEU A O 1
ATOM 1168 N N . ASN A 1 158 ? -6.172 0.272 14.977 1.00 98.31 158 ASN A N 1
ATOM 1169 C CA . ASN A 1 158 ? -7.335 -0.593 15.181 1.00 98.31 158 ASN A CA 1
ATOM 1170 C C . ASN A 1 158 ? -8.485 0.148 15.873 1.00 98.31 158 ASN A C 1
ATOM 1172 O O . ASN A 1 158 ? -9.627 0.013 15.437 1.00 98.31 158 ASN A O 1
ATOM 1176 N N . ASP A 1 159 ? -8.199 0.908 16.929 1.00 98.06 159 ASP A N 1
ATOM 1177 C CA . ASP A 1 159 ? -9.225 1.661 17.654 1.00 98.06 159 ASP A CA 1
ATOM 1178 C C . ASP A 1 159 ? -9.902 2.658 16.711 1.00 98.06 159 ASP A C 1
ATOM 1180 O O . ASP A 1 159 ? -11.128 2.743 16.670 1.00 98.06 159 ASP A O 1
ATOM 1184 N N . LEU A 1 160 ? -9.112 3.297 15.841 1.00 97.19 160 LEU A N 1
ATOM 1185 C CA . LEU A 1 160 ? -9.630 4.166 14.791 1.00 97.19 160 LEU A CA 1
ATOM 1186 C C . LEU A 1 160 ? -10.513 3.443 13.774 1.00 97.19 160 LEU A C 1
ATOM 1188 O O . LEU A 1 160 ? -11.562 3.962 13.393 1.00 97.19 160 LEU A O 1
ATOM 1192 N N . VAL A 1 161 ? -10.118 2.248 13.333 1.00 97.69 161 VAL A N 1
ATOM 1193 C CA . VAL A 1 161 ? -10.949 1.430 12.437 1.00 97.69 161 VAL A CA 1
ATOM 1194 C C . VAL A 1 161 ? -12.282 1.090 13.095 1.00 97.69 161 VAL A C 1
ATOM 1196 O O . VAL A 1 161 ? -13.321 1.198 12.447 1.00 97.69 161 VAL A O 1
ATOM 1199 N N . ARG A 1 162 ? -12.270 0.688 14.367 1.00 97.12 162 ARG A N 1
ATOM 1200 C CA . ARG A 1 162 ? -13.483 0.295 15.092 1.00 97.12 162 ARG A CA 1
ATOM 1201 C C . ARG A 1 162 ? -14.413 1.479 15.306 1.00 97.12 162 ARG A C 1
ATOM 1203 O O . ARG A 1 162 ? -15.561 1.403 14.883 1.00 97.12 162 ARG A O 1
ATOM 1210 N N . ASP A 1 163 ? -13.896 2.590 15.825 1.00 95.50 163 ASP A N 1
ATOM 1211 C CA . ASP A 1 163 ? -14.655 3.834 15.984 1.00 95.50 163 ASP A CA 1
ATOM 1212 C C . ASP A 1 163 ? -15.272 4.288 14.657 1.00 95.50 163 ASP A C 1
ATOM 1214 O O . ASP A 1 163 ? -16.431 4.704 14.604 1.00 95.50 163 ASP A O 1
ATOM 1218 N N . TRP A 1 164 ? -14.513 4.189 13.563 1.00 94.44 164 TRP A N 1
ATOM 1219 C CA . TRP A 1 164 ? -14.996 4.543 12.236 1.00 94.44 164 TRP A CA 1
ATOM 1220 C C . TRP A 1 164 ? -16.138 3.643 11.771 1.00 94.44 164 TRP A C 1
ATOM 1222 O O . TRP A 1 164 ? -17.175 4.153 11.332 1.00 94.44 164 TRP A O 1
ATOM 1232 N N . VAL A 1 165 ? -15.969 2.322 11.853 1.00 94.44 165 VAL A N 1
ATOM 1233 C CA . VAL A 1 165 ? -17.001 1.371 11.426 1.00 94.44 165 VAL A CA 1
ATOM 1234 C C . VAL A 1 165 ? -18.252 1.522 12.290 1.00 94.44 165 VAL A C 1
ATOM 1236 O O . VAL A 1 165 ? -19.345 1.629 11.739 1.00 94.44 165 VAL A O 1
ATOM 1239 N N . ASP A 1 166 ? -18.106 1.638 13.608 1.00 94.25 166 ASP A N 1
ATOM 1240 C CA . ASP A 1 166 ? -19.228 1.796 14.537 1.00 94.25 166 ASP A CA 1
ATOM 1241 C C . ASP A 1 166 ? -19.987 3.108 14.297 1.00 94.25 166 ASP A C 1
ATOM 1243 O O . ASP A 1 166 ? -21.219 3.148 14.331 1.00 94.25 166 ASP A O 1
ATOM 1247 N N . LYS A 1 167 ? -19.267 4.201 14.012 1.00 93.06 167 LYS A N 1
ATOM 1248 C CA . LYS A 1 167 ? -19.869 5.524 13.804 1.00 93.06 167 LYS A CA 1
ATOM 1249 C C . LYS A 1 167 ? -20.542 5.677 12.442 1.00 93.06 167 LYS A C 1
ATOM 1251 O O . LYS A 1 167 ? -21.510 6.431 12.332 1.00 93.06 167 LYS A O 1
ATOM 1256 N N . THR A 1 168 ? -19.995 5.050 11.402 1.00 91.25 168 THR A N 1
ATOM 1257 C CA . THR A 1 168 ? -20.343 5.355 10.001 1.00 91.25 168 THR A CA 1
ATOM 1258 C C . THR A 1 168 ? -20.979 4.187 9.257 1.00 91.25 168 THR A C 1
ATOM 1260 O O . THR A 1 168 ? -21.609 4.397 8.223 1.00 91.25 168 THR A O 1
ATOM 1263 N N . GLY A 1 169 ? -20.785 2.957 9.735 1.00 91.31 169 GLY A N 1
AT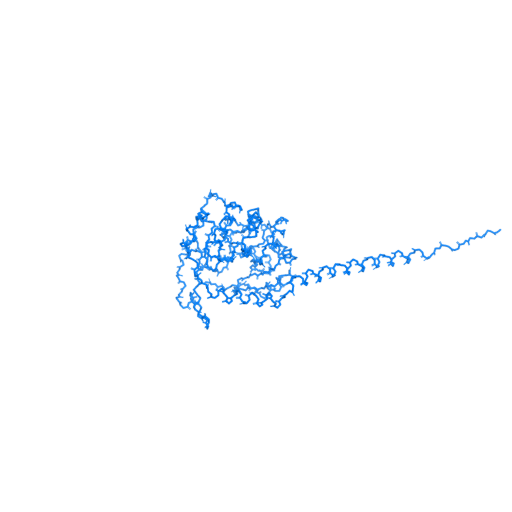OM 1264 C CA . GLY A 1 169 ? -21.116 1.728 9.017 1.00 91.31 169 GLY A CA 1
ATOM 1265 C C . GLY A 1 169 ? -20.246 1.462 7.779 1.00 91.31 169 GLY A C 1
ATOM 1266 O O . GLY A 1 169 ? -20.442 0.450 7.105 1.00 91.31 169 GLY A O 1
ATOM 1267 N N . ALA A 1 170 ? -19.296 2.343 7.444 1.00 90.12 170 ALA A N 1
ATOM 1268 C CA . ALA A 1 170 ? -18.459 2.197 6.261 1.00 90.12 170 ALA A CA 1
ATOM 1269 C C . ALA A 1 170 ? -17.342 1.176 6.506 1.00 90.12 170 ALA A C 1
ATOM 1271 O O . ALA A 1 170 ? -16.521 1.330 7.405 1.00 90.12 170 ALA A O 1
ATOM 1272 N N . GLN A 1 171 ? -17.290 0.150 5.658 1.00 92.94 171 GLN A N 1
ATOM 1273 C CA . GLN A 1 171 ? -16.381 -0.986 5.826 1.00 92.94 171 GLN A CA 1
ATOM 1274 C C . GLN A 1 171 ? -15.047 -0.817 5.090 1.00 92.94 171 GLN A C 1
ATOM 1276 O O . GLN A 1 171 ? -14.075 -1.473 5.439 1.00 92.94 171 GLN A O 1
ATOM 1281 N N . SER A 1 172 ? -14.978 0.035 4.063 1.00 94.62 172 SER A N 1
ATOM 1282 C CA . SER A 1 172 ? -13.777 0.157 3.230 1.00 94.62 172 SER A CA 1
ATOM 1283 C C . SER A 1 172 ? -12.658 0.888 3.972 1.00 94.62 172 SER A C 1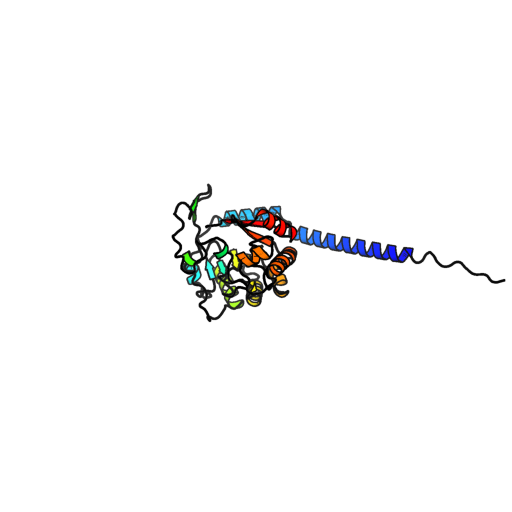
ATOM 1285 O O . SER A 1 172 ? -12.790 2.077 4.281 1.00 94.62 172 SER A O 1
ATOM 1287 N N . VAL A 1 173 ? -11.536 0.198 4.183 1.00 96.75 173 VAL A N 1
ATOM 1288 C CA . VAL A 1 173 ? -10.328 0.741 4.814 1.00 96.75 173 VAL A CA 1
ATOM 1289 C C . VAL A 1 173 ? -9.118 0.506 3.912 1.00 96.75 173 VAL A C 1
ATOM 1291 O O . VAL A 1 173 ? -8.880 -0.601 3.434 1.00 96.75 173 VAL A O 1
ATOM 1294 N N . VAL A 1 174 ? -8.325 1.547 3.676 1.00 97.25 174 VAL A N 1
ATOM 1295 C CA . VAL A 1 174 ? -7.117 1.495 2.848 1.00 97.25 174 VAL A CA 1
ATOM 1296 C C . VAL A 1 174 ? -5.901 1.830 3.701 1.00 97.25 174 VAL A C 1
ATOM 1298 O O . VAL A 1 174 ? -5.811 2.905 4.278 1.00 97.25 174 VAL A O 1
ATOM 1301 N N . ILE A 1 175 ? -4.922 0.938 3.753 1.00 97.88 175 ILE A N 1
ATOM 1302 C CA . ILE A 1 175 ? -3.637 1.182 4.406 1.00 97.88 175 ILE A CA 1
ATOM 1303 C C . ILE A 1 175 ? -2.717 1.834 3.371 1.00 97.88 175 ILE A C 1
ATOM 1305 O O . ILE A 1 175 ? -2.167 1.161 2.496 1.00 97.88 175 ILE A O 1
ATOM 1309 N N . GLN A 1 176 ? -2.623 3.163 3.435 1.00 92.56 176 GLN A N 1
ATOM 1310 C CA . GLN A 1 176 ? -1.816 4.001 2.554 1.00 92.56 176 GLN A CA 1
ATOM 1311 C C . GLN A 1 176 ? -1.575 5.378 3.193 1.00 92.56 176 GLN A C 1
ATOM 1313 O O . GLN A 1 176 ? -2.508 6.165 3.369 1.00 92.56 176 GLN A O 1
ATOM 1318 N N . GLY A 1 177 ? -0.308 5.712 3.436 1.00 86.25 177 GLY A N 1
ATOM 1319 C CA . GLY A 1 177 ? 0.110 7.000 3.991 1.00 86.25 177 GLY A CA 1
ATOM 1320 C C . GLY A 1 177 ? 0.953 7.846 3.036 1.00 86.25 177 GLY A C 1
ATOM 1321 O O . GLY A 1 177 ? 0.909 7.679 1.815 1.00 86.25 177 GLY A O 1
ATOM 1322 N N . GLU A 1 178 ? 1.711 8.777 3.620 1.00 83.31 178 GLU A N 1
ATOM 1323 C CA . GLU A 1 178 ? 2.809 9.476 2.935 1.00 83.31 178 GLU A CA 1
ATOM 1324 C C . GLU A 1 178 ? 4.015 8.546 2.728 1.00 83.31 178 GLU A C 1
ATOM 1326 O O . GLU A 1 178 ? 4.644 8.579 1.669 1.00 83.31 178 GLU A O 1
ATOM 1331 N N . GLY A 1 179 ? 4.303 7.706 3.726 1.00 90.38 179 GLY A N 1
ATOM 1332 C CA . GLY A 1 179 ? 5.286 6.636 3.647 1.00 90.38 179 GLY A CA 1
ATOM 1333 C C . GLY A 1 179 ? 4.746 5.357 3.004 1.00 90.38 179 GLY A C 1
ATOM 1334 O O . GLY A 1 179 ? 3.619 5.305 2.502 1.00 90.38 179 GLY A O 1
ATOM 1335 N N . ASP A 1 180 ? 5.558 4.304 3.058 1.00 95.81 180 ASP A N 1
ATOM 1336 C CA . ASP A 1 180 ? 5.168 2.969 2.619 1.00 95.81 180 ASP A CA 1
ATOM 1337 C C . ASP A 1 180 ? 4.763 2.092 3.814 1.00 95.81 180 ASP A C 1
ATOM 1339 O O . ASP A 1 180 ? 5.528 1.990 4.775 1.00 95.81 180 ASP A O 1
ATOM 1343 N N . PRO A 1 181 ? 3.608 1.405 3.771 1.00 97.25 181 PRO A N 1
ATOM 1344 C CA . PRO A 1 181 ? 3.190 0.522 4.857 1.00 97.25 181 PRO A CA 1
ATOM 1345 C C . PRO A 1 181 ? 4.193 -0.585 5.206 1.00 97.25 181 PRO A C 1
ATOM 1347 O O . PRO A 1 181 ? 4.272 -0.975 6.369 1.00 97.25 181 PRO A O 1
ATOM 1350 N N . LEU A 1 182 ? 4.997 -1.071 4.250 1.00 97.56 182 LEU A N 1
ATOM 1351 C CA . LEU A 1 182 ? 6.013 -2.089 4.528 1.00 97.56 182 LEU A CA 1
ATOM 1352 C C . LEU A 1 182 ? 7.218 -1.543 5.309 1.00 97.56 182 LEU A C 1
ATOM 1354 O O . LEU A 1 182 ? 8.006 -2.322 5.843 1.00 97.56 182 LEU A O 1
ATOM 1358 N N . ALA A 1 183 ? 7.352 -0.225 5.468 1.00 96.31 183 ALA A N 1
ATOM 1359 C CA . ALA A 1 183 ? 8.318 0.337 6.409 1.00 96.31 183 ALA A CA 1
ATOM 1360 C C . ALA A 1 183 ? 7.855 0.214 7.879 1.00 96.31 183 ALA A C 1
ATOM 1362 O O . ALA A 1 183 ? 8.671 0.388 8.783 1.00 96.31 183 ALA A O 1
ATOM 1363 N N . ALA A 1 184 ? 6.581 -0.113 8.130 1.00 96.94 184 ALA A N 1
ATOM 1364 C CA . ALA A 1 184 ? 5.990 -0.336 9.455 1.00 96.94 184 ALA A CA 1
ATOM 1365 C C . ALA A 1 184 ? 5.140 -1.623 9.480 1.00 96.94 184 ALA A C 1
ATOM 1367 O O . ALA A 1 184 ? 3.973 -1.623 9.873 1.00 96.94 184 ALA A O 1
ATOM 1368 N N . GLN A 1 185 ? 5.718 -2.732 9.003 1.00 97.81 185 GLN A N 1
ATOM 1369 C CA . GLN A 1 185 ? 5.024 -4.024 8.880 1.00 97.81 185 GLN A CA 1
ATOM 1370 C C . GLN A 1 185 ? 4.461 -4.534 10.204 1.00 97.81 185 GLN A C 1
ATOM 1372 O O . GLN A 1 185 ? 3.386 -5.117 10.212 1.00 97.81 185 GLN A O 1
ATOM 1377 N N . ASP A 1 186 ? 5.158 -4.307 11.312 1.00 98.06 186 ASP A N 1
ATOM 1378 C CA . ASP A 1 186 ? 4.706 -4.647 12.659 1.00 98.06 186 ASP A CA 1
ATOM 1379 C C . ASP A 1 186 ? 3.387 -3.944 13.008 1.00 98.06 186 ASP A C 1
ATOM 1381 O O . ASP A 1 186 ? 2.430 -4.603 13.420 1.00 98.06 186 ASP A O 1
ATOM 1385 N N . VAL A 1 187 ? 3.298 -2.638 12.737 1.00 98.50 187 VAL A N 1
ATOM 1386 C CA . VAL A 1 187 ? 2.080 -1.834 12.915 1.00 98.50 187 VAL A CA 1
ATOM 1387 C C . VAL A 1 187 ? 0.959 -2.339 12.007 1.00 98.50 187 VAL A C 1
ATOM 1389 O O . VAL A 1 187 ? -0.174 -2.506 12.460 1.00 98.50 187 VAL A O 1
ATOM 1392 N N . VAL A 1 188 ? 1.257 -2.628 10.736 1.00 98.50 188 VAL A N 1
ATOM 1393 C CA . VAL A 1 188 ? 0.270 -3.152 9.774 1.00 98.50 188 VAL A CA 1
ATOM 1394 C C . VAL A 1 188 ? -0.263 -4.517 10.217 1.00 98.50 188 VAL A C 1
ATOM 1396 O O . VAL A 1 188 ? -1.479 -4.705 10.286 1.00 98.50 188 VAL A O 1
ATOM 1399 N N . CYS A 1 189 ? 0.621 -5.454 10.564 1.00 98.50 189 CYS A N 1
ATOM 1400 C CA . CYS A 1 189 ? 0.258 -6.787 11.042 1.00 98.50 189 CYS A CA 1
ATOM 1401 C C . CYS A 1 189 ? -0.583 -6.718 12.319 1.00 98.50 189 CYS A C 1
ATOM 1403 O O . CYS A 1 189 ? -1.605 -7.398 12.426 1.00 98.50 189 CYS A O 1
ATOM 1405 N N . GLU A 1 190 ? -0.181 -5.888 13.285 1.00 98.62 190 GLU A N 1
ATOM 1406 C CA . GLU A 1 190 ? -0.933 -5.696 14.522 1.00 98.62 190 GLU A CA 1
ATOM 1407 C C . GLU A 1 190 ? -2.319 -5.096 14.257 1.00 98.62 190 GLU A C 1
ATOM 1409 O O . GLU A 1 190 ? -3.304 -5.624 14.775 1.00 98.62 190 GLU A O 1
ATOM 1414 N N . THR A 1 191 ? -2.410 -4.064 13.412 1.00 98.62 191 THR A N 1
ATOM 1415 C CA . THR A 1 191 ? -3.685 -3.431 13.033 1.00 98.62 191 THR A CA 1
ATOM 1416 C C . THR A 1 191 ? -4.644 -4.458 12.440 1.00 98.62 191 THR A C 1
ATOM 1418 O O . THR A 1 191 ? -5.771 -4.594 12.910 1.00 98.62 191 THR A O 1
ATOM 1421 N N . LEU A 1 192 ? -4.192 -5.218 11.435 1.00 98.19 192 LEU A N 1
ATOM 1422 C CA . LEU A 1 192 ? -5.017 -6.211 10.741 1.00 98.19 192 LEU A CA 1
ATOM 1423 C C . LEU A 1 192 ? -5.490 -7.319 11.685 1.00 98.19 192 LEU A C 1
ATOM 1425 O O . LEU A 1 192 ? -6.660 -7.697 11.654 1.00 98.19 192 LEU A O 1
ATOM 1429 N N . ARG A 1 193 ? -4.600 -7.810 12.555 1.00 98.12 193 ARG A N 1
ATOM 1430 C CA . ARG A 1 193 ? -4.918 -8.834 13.558 1.00 98.12 193 ARG A CA 1
ATOM 1431 C C . ARG A 1 193 ? -5.943 -8.332 14.577 1.00 98.12 193 ARG A C 1
ATOM 1433 O O . ARG A 1 193 ? -6.882 -9.052 14.902 1.00 98.12 193 ARG A O 1
ATOM 1440 N N . LEU A 1 194 ? -5.775 -7.119 15.100 1.00 98.31 194 LEU A N 1
ATOM 1441 C CA . LEU A 1 194 ? -6.691 -6.556 16.097 1.00 98.31 194 LEU A CA 1
ATOM 1442 C C . LEU A 1 194 ? -8.043 -6.169 15.492 1.00 98.31 194 LEU A C 1
ATOM 1444 O O . LEU A 1 194 ? -9.070 -6.337 16.148 1.00 98.31 194 LEU A O 1
ATOM 1448 N N . ALA A 1 195 ? -8.063 -5.720 14.237 1.00 96.69 195 ALA A N 1
ATOM 1449 C CA . ALA A 1 195 ? -9.280 -5.304 13.548 1.00 96.69 195 ALA A CA 1
ATOM 1450 C C . ALA A 1 195 ? -10.138 -6.478 13.052 1.00 96.69 195 ALA A C 1
ATOM 1452 O O . ALA A 1 195 ? -11.218 -6.255 12.495 1.00 96.69 195 ALA A O 1
ATOM 1453 N N . GLN A 1 196 ? -9.720 -7.730 13.266 1.00 95.06 196 GLN A N 1
ATOM 1454 C CA . GLN A 1 196 ? -10.555 -8.890 12.963 1.00 95.06 196 GLN A CA 1
ATOM 1455 C C . GLN A 1 196 ? -11.909 -8.790 13.689 1.00 95.06 196 GLN A C 1
ATOM 1457 O O . GLN A 1 196 ? -12.006 -8.399 14.855 1.00 95.06 196 GLN A O 1
ATOM 1462 N N . GLY A 1 197 ? -12.984 -9.105 12.965 1.00 93.75 197 GLY A N 1
ATOM 1463 C CA . GLY A 1 197 ? -14.352 -9.001 13.479 1.00 93.75 197 GLY A CA 1
ATOM 1464 C C . GLY A 1 197 ? -14.906 -7.574 13.589 1.00 93.75 197 GLY A C 1
ATOM 1465 O O . GLY A 1 197 ? -16.032 -7.423 14.043 1.00 93.75 197 GLY A O 1
ATOM 1466 N N . SER A 1 198 ? -14.172 -6.536 13.164 1.00 94.38 198 SER A N 1
ATOM 1467 C CA . SER A 1 198 ? -14.709 -5.163 13.070 1.00 94.38 198 SER A CA 1
ATOM 1468 C C . SER A 1 198 ? -15.710 -4.978 11.924 1.00 94.38 198 SER A C 1
ATOM 1470 O O . SER A 1 198 ? -16.459 -4.015 11.921 1.00 94.38 198 SER A O 1
ATOM 1472 N N . GLY A 1 199 ? -15.716 -5.874 10.931 1.00 94.25 199 GLY A N 1
ATOM 1473 C CA . GLY A 1 199 ? -16.469 -5.696 9.685 1.00 94.25 199 GLY A CA 1
ATOM 1474 C C . GLY A 1 199 ? -15.738 -4.857 8.629 1.00 94.25 199 GLY A C 1
ATOM 1475 O O . GLY A 1 199 ? -16.254 -4.713 7.522 1.00 94.25 199 GLY A O 1
ATOM 1476 N N . ALA A 1 200 ? -14.541 -4.343 8.933 1.00 96.12 200 ALA A N 1
ATOM 1477 C CA . ALA A 1 200 ? -13.703 -3.645 7.967 1.00 96.12 200 ALA A CA 1
ATOM 1478 C C . ALA A 1 200 ? -13.176 -4.582 6.865 1.00 96.12 200 ALA A C 1
ATOM 1480 O O . ALA A 1 200 ? -12.801 -5.729 7.114 1.00 96.12 200 ALA A O 1
ATOM 1481 N N . GLN A 1 201 ? -13.109 -4.054 5.648 1.00 96.69 201 GLN A N 1
ATOM 1482 C CA . GLN A 1 201 ? -12.532 -4.676 4.463 1.00 96.69 201 GLN A CA 1
ATOM 1483 C C . GLN A 1 201 ? -11.276 -3.894 4.089 1.00 96.69 201 GLN A C 1
ATOM 1485 O O . GLN A 1 201 ? -11.343 -2.718 3.720 1.00 96.69 201 GLN A O 1
ATOM 1490 N N . PHE A 1 202 ? -10.121 -4.541 4.238 1.00 97.81 202 PHE A N 1
ATOM 1491 C CA . PHE A 1 202 ? -8.830 -3.887 4.083 1.00 97.81 202 PHE A CA 1
ATOM 1492 C C . PHE A 1 202 ? -8.289 -3.994 2.661 1.00 97.81 202 PHE A C 1
ATOM 1494 O O . PHE A 1 202 ? -8.287 -5.062 2.049 1.00 97.81 202 PHE A O 1
ATOM 1501 N N . ARG A 1 203 ? -7.711 -2.891 2.189 1.00 97.88 203 ARG A N 1
ATOM 1502 C CA . ARG A 1 203 ? -6.800 -2.835 1.045 1.00 97.88 203 ARG A CA 1
ATOM 1503 C C . ARG A 1 203 ? -5.442 -2.320 1.501 1.00 97.88 203 ARG A C 1
ATOM 1505 O O . ARG A 1 203 ? -5.376 -1.322 2.208 1.00 97.88 203 ARG A O 1
ATOM 1512 N N . LEU A 1 204 ? -4.363 -2.947 1.052 1.00 98.31 204 LEU A N 1
ATOM 1513 C CA . LEU A 1 204 ? -2.994 -2.494 1.305 1.00 98.31 204 LEU A CA 1
ATOM 1514 C C . LEU A 1 204 ? -2.417 -1.878 0.032 1.00 98.31 204 LEU A C 1
ATOM 1516 O O . LEU A 1 204 ? -2.425 -2.551 -0.991 1.00 98.31 204 LEU A O 1
ATOM 1520 N N . ASN A 1 205 ? -1.884 -0.655 0.082 1.00 97.50 205 ASN A N 1
ATOM 1521 C CA . ASN A 1 205 ? -1.169 -0.063 -1.053 1.00 97.50 205 ASN A CA 1
ATOM 1522 C C . ASN A 1 205 ? 0.307 0.125 -0.698 1.00 97.50 205 ASN A C 1
ATOM 1524 O O . ASN A 1 205 ? 0.618 0.788 0.288 1.00 97.50 205 ASN A O 1
ATOM 1528 N N . THR A 1 206 ? 1.211 -0.432 -1.501 1.00 98.00 206 THR A N 1
ATOM 1529 C CA . THR A 1 206 ? 2.647 -0.463 -1.190 1.00 98.00 206 THR A CA 1
ATOM 1530 C C . THR A 1 206 ? 3.529 -0.408 -2.442 1.00 98.00 206 THR A C 1
ATOM 1532 O O . THR A 1 206 ? 3.077 -0.675 -3.554 1.00 98.00 206 THR A O 1
ATOM 1535 N N . LEU A 1 207 ? 4.800 -0.065 -2.257 1.00 97.75 207 LEU A N 1
ATOM 1536 C CA . LEU A 1 207 ? 5.902 -0.219 -3.204 1.00 97.75 207 LEU A CA 1
ATOM 1537 C C . LEU A 1 207 ? 6.414 -1.670 -3.282 1.00 97.75 207 LEU A C 1
ATOM 1539 O O . LEU A 1 207 ? 7.097 -2.018 -4.236 1.00 97.75 207 LEU A O 1
ATOM 1543 N N . GLY A 1 208 ? 6.096 -2.523 -2.301 1.00 97.75 208 GLY A N 1
ATOM 1544 C CA . GLY A 1 208 ? 6.522 -3.927 -2.280 1.00 97.75 208 GLY A CA 1
ATOM 1545 C C . GLY A 1 208 ? 7.978 -4.155 -1.856 1.00 97.75 208 GLY A C 1
ATOM 1546 O O . GLY A 1 208 ? 8.506 -5.235 -2.085 1.00 97.75 208 GLY A O 1
ATOM 1547 N N . VAL A 1 209 ? 8.639 -3.166 -1.249 1.00 97.62 209 VAL A N 1
ATOM 1548 C CA . VAL A 1 209 ? 10.073 -3.222 -0.910 1.00 97.62 209 VAL A CA 1
ATOM 1549 C C . VAL A 1 209 ? 10.279 -3.520 0.578 1.00 97.62 209 VAL A C 1
ATOM 1551 O O . VAL A 1 209 ? 9.577 -2.960 1.421 1.00 97.62 209 VAL A O 1
ATOM 1554 N N . GLY A 1 210 ? 11.257 -4.372 0.912 1.00 96.00 210 GLY A N 1
ATOM 1555 C CA . GLY A 1 210 ? 11.644 -4.653 2.301 1.00 96.00 210 GLY A CA 1
ATOM 1556 C C . GLY A 1 210 ? 10.677 -5.548 3.087 1.00 96.00 210 GLY A C 1
ATOM 1557 O O . GLY A 1 210 ? 10.675 -5.525 4.318 1.00 96.00 210 GLY A O 1
ATOM 1558 N N . ALA A 1 211 ? 9.832 -6.326 2.406 1.00 97.31 211 ALA A N 1
ATOM 1559 C CA . ALA A 1 211 ? 8.894 -7.238 3.055 1.00 97.31 211 ALA A CA 1
ATOM 1560 C C . ALA A 1 211 ? 9.604 -8.369 3.819 1.00 97.31 211 ALA A C 1
ATOM 1562 O O . ALA A 1 211 ? 10.496 -9.037 3.303 1.00 97.31 211 ALA A O 1
ATOM 1563 N N . THR A 1 212 ? 9.140 -8.626 5.036 1.00 96.44 212 THR A N 1
ATOM 1564 C CA . THR A 1 212 ? 9.544 -9.755 5.882 1.00 96.44 212 THR A CA 1
ATOM 1565 C C . THR A 1 212 ? 8.528 -10.888 5.774 1.00 96.44 212 THR A C 1
ATOM 1567 O O . THR A 1 212 ? 7.433 -10.696 5.257 1.00 96.44 212 THR A O 1
ATOM 1570 N N . ASP A 1 213 ? 8.838 -12.077 6.286 1.00 95.06 213 ASP A N 1
ATOM 1571 C CA . ASP A 1 213 ? 7.893 -13.201 6.227 1.00 95.06 213 ASP A CA 1
ATOM 1572 C C . ASP A 1 213 ? 6.583 -12.926 6.986 1.00 95.06 213 ASP A C 1
ATOM 1574 O O . ASP A 1 213 ? 5.516 -13.334 6.530 1.00 95.06 213 ASP A O 1
ATOM 1578 N N . ALA A 1 214 ? 6.646 -12.149 8.072 1.00 92.62 214 ALA A N 1
ATOM 1579 C CA . ALA A 1 214 ? 5.498 -11.850 8.925 1.00 92.62 214 ALA A CA 1
ATOM 1580 C C . ALA A 1 214 ? 4.358 -11.120 8.194 1.00 92.62 214 ALA A C 1
ATOM 1582 O O . ALA A 1 214 ? 3.191 -11.335 8.523 1.00 92.62 214 ALA A O 1
ATOM 1583 N N . ILE A 1 215 ? 4.661 -10.273 7.198 1.00 97.56 215 ILE A N 1
ATOM 1584 C CA . ILE A 1 215 ? 3.600 -9.549 6.483 1.00 97.56 215 ILE A CA 1
ATOM 1585 C C . ILE A 1 215 ? 2.734 -10.498 5.655 1.00 97.56 215 ILE A C 1
ATOM 1587 O O . ILE A 1 215 ? 1.531 -10.278 5.558 1.00 97.56 215 ILE A O 1
ATOM 1591 N N . PHE A 1 216 ? 3.307 -11.571 5.098 1.00 97.44 216 PHE A N 1
ATOM 1592 C CA . PHE A 1 216 ? 2.585 -12.483 4.205 1.00 97.44 216 PHE A CA 1
ATOM 1593 C C . PHE A 1 216 ? 1.489 -13.269 4.926 1.00 97.44 216 PHE A C 1
ATOM 1595 O O . PHE A 1 216 ? 0.446 -13.519 4.324 1.00 97.44 216 PHE A O 1
ATOM 1602 N N . ASP A 1 217 ? 1.676 -13.572 6.211 1.00 94.25 217 ASP A N 1
ATOM 1603 C CA . ASP A 1 217 ? 0.626 -14.164 7.045 1.00 94.25 217 ASP A CA 1
ATOM 1604 C C . ASP A 1 217 ? -0.539 -13.180 7.243 1.00 94.25 217 ASP A C 1
ATOM 1606 O O . ASP A 1 217 ? -1.710 -13.557 7.154 1.00 94.25 217 ASP A O 1
ATOM 1610 N N . ALA A 1 218 ? -0.234 -11.892 7.437 1.00 95.50 218 ALA A N 1
ATOM 1611 C CA . ALA A 1 218 ? -1.241 -10.845 7.597 1.00 95.50 218 ALA A CA 1
ATOM 1612 C C . ALA A 1 218 ? -1.967 -10.490 6.286 1.00 95.50 218 ALA A C 1
ATOM 1614 O O . ALA A 1 218 ? -3.122 -10.065 6.329 1.00 95.50 218 ALA A O 1
ATOM 1615 N N . LEU A 1 219 ? -1.348 -10.696 5.114 1.00 96.06 219 LEU A N 1
ATOM 1616 C CA . LEU A 1 219 ? -1.984 -10.427 3.813 1.00 96.06 219 LEU A CA 1
ATOM 1617 C C . LEU A 1 219 ? -3.242 -11.273 3.569 1.00 96.06 219 LEU A C 1
ATOM 1619 O O . LEU A 1 219 ? -4.109 -10.849 2.807 1.00 96.06 219 LEU A O 1
ATOM 1623 N N . GLY A 1 220 ? -3.385 -12.422 4.239 1.00 91.75 220 GLY A N 1
ATOM 1624 C CA . GLY A 1 220 ? -4.617 -13.217 4.208 1.00 91.75 220 GLY A CA 1
ATOM 1625 C C . GLY A 1 220 ? -5.835 -12.515 4.831 1.00 91.75 220 GLY A C 1
ATOM 1626 O O . GLY A 1 220 ? -6.964 -12.951 4.620 1.00 91.75 220 GLY A O 1
ATOM 1627 N N . LEU A 1 221 ? -5.622 -11.424 5.577 1.00 94.62 221 LEU A N 1
ATOM 1628 C CA . LEU A 1 221 ? -6.668 -10.580 6.172 1.00 94.62 221 LEU A CA 1
ATOM 1629 C C . LEU A 1 221 ? -7.036 -9.373 5.293 1.00 94.62 221 LEU A C 1
ATOM 1631 O O . LEU A 1 221 ? -7.914 -8.589 5.652 1.00 94.62 221 LEU A O 1
ATOM 1635 N N . VAL A 1 222 ? -6.356 -9.205 4.158 1.00 95.88 222 VAL A N 1
ATOM 1636 C CA . VAL A 1 222 ? -6.526 -8.079 3.237 1.00 95.88 222 VAL A CA 1
ATOM 1637 C C . VAL A 1 222 ? -7.249 -8.570 1.984 1.00 95.88 222 VAL A C 1
ATOM 1639 O O . VAL A 1 222 ? -6.860 -9.570 1.383 1.00 95.88 222 VAL A O 1
ATOM 1642 N N . GLU A 1 223 ? -8.288 -7.852 1.557 1.00 95.19 223 GLU A N 1
ATOM 1643 C CA . GLU A 1 223 ? -9.061 -8.189 0.357 1.00 95.19 223 GLU A CA 1
ATOM 1644 C C . GLU A 1 223 ? -8.247 -7.953 -0.917 1.00 95.19 223 GLU A C 1
ATOM 1646 O O . GLU A 1 223 ? -8.352 -8.702 -1.885 1.00 95.19 223 GLU A O 1
ATOM 1651 N N . THR A 1 224 ? -7.460 -6.878 -0.961 1.00 96.69 224 THR A N 1
ATOM 1652 C CA . THR A 1 224 ? -6.608 -6.570 -2.113 1.00 96.69 224 THR A CA 1
ATOM 1653 C C . THR A 1 224 ? -5.296 -5.933 -1.687 1.00 96.69 224 THR A C 1
ATOM 1655 O O . THR A 1 224 ? -5.278 -4.961 -0.932 1.00 96.69 224 THR A O 1
ATOM 1658 N N . VAL A 1 225 ? -4.200 -6.423 -2.256 1.00 98.44 225 VAL A N 1
ATOM 1659 C CA . VAL A 1 225 ? -2.878 -5.805 -2.153 1.00 98.44 225 VAL A CA 1
ATOM 1660 C C . VAL A 1 225 ? -2.581 -5.097 -3.468 1.00 98.44 225 VAL A C 1
ATOM 1662 O O . VAL A 1 225 ? -2.453 -5.734 -4.510 1.00 98.44 225 VAL A O 1
ATOM 1665 N N . SER A 1 226 ? -2.494 -3.771 -3.437 1.00 98.06 226 SER A N 1
ATOM 1666 C CA . SER A 1 226 ? -2.065 -2.966 -4.572 1.00 98.06 226 SER A CA 1
ATOM 1667 C C . SER A 1 226 ? -0.570 -2.687 -4.487 1.00 98.06 226 SER A C 1
ATOM 1669 O O . SER A 1 226 ? -0.107 -2.057 -3.535 1.00 98.06 226 SER A O 1
ATOM 1671 N N . VAL A 1 227 ? 0.181 -3.130 -5.491 1.00 98.44 227 VAL A N 1
ATOM 1672 C CA . VAL A 1 227 ? 1.625 -2.891 -5.583 1.00 98.44 227 VAL A CA 1
ATOM 1673 C C . VAL A 1 227 ? 1.897 -1.878 -6.683 1.00 98.44 227 VAL A C 1
ATOM 1675 O O . VAL A 1 227 ? 1.426 -2.036 -7.808 1.00 98.44 227 VAL A O 1
ATOM 1678 N N . PHE A 1 228 ? 2.637 -0.818 -6.377 1.00 97.81 228 PHE A N 1
ATOM 1679 C CA . PHE A 1 228 ? 3.078 0.142 -7.381 1.00 97.81 228 PHE A CA 1
ATOM 1680 C C . PHE A 1 228 ? 4.391 -0.310 -8.018 1.00 97.81 228 PHE A C 1
ATOM 1682 O O . PHE A 1 228 ? 5.424 -0.327 -7.357 1.00 97.81 228 PHE A O 1
ATOM 1689 N N . LEU A 1 229 ? 4.344 -0.636 -9.309 1.00 97.94 229 LEU A N 1
ATOM 1690 C CA . LEU A 1 229 ? 5.494 -1.046 -10.105 1.00 97.94 229 LEU A CA 1
ATOM 1691 C C . LEU A 1 229 ? 5.649 -0.060 -11.279 1.00 97.94 229 LEU A C 1
ATOM 1693 O O . LEU A 1 229 ? 4.931 -0.173 -12.271 1.00 97.94 229 LEU A O 1
ATOM 1697 N N . PRO A 1 230 ? 6.519 0.961 -11.167 1.00 95.94 230 PRO A N 1
ATOM 1698 C CA . PRO A 1 230 ? 6.595 2.049 -12.143 1.00 95.94 230 PRO A CA 1
ATOM 1699 C C . PRO A 1 230 ? 7.264 1.682 -13.475 1.00 95.94 230 PRO A C 1
ATOM 1701 O O . PRO A 1 230 ? 7.151 2.463 -14.415 1.00 95.94 230 PRO A O 1
ATOM 1704 N N . ALA A 1 231 ? 7.971 0.552 -13.559 1.00 97.44 231 ALA A N 1
ATOM 1705 C CA . ALA A 1 231 ? 8.712 0.135 -14.749 1.00 97.44 231 ALA A CA 1
ATOM 1706 C C . ALA A 1 231 ? 8.901 -1.388 -14.806 1.00 97.44 231 ALA A C 1
ATOM 1708 O O . ALA A 1 231 ? 8.745 -2.071 -13.792 1.00 97.44 231 ALA A O 1
ATOM 1709 N N . ALA A 1 232 ? 9.256 -1.900 -15.989 1.00 97.69 232 ALA A N 1
ATOM 1710 C CA . ALA A 1 232 ? 9.491 -3.322 -16.242 1.00 97.69 232 ALA A CA 1
ATOM 1711 C C . ALA A 1 232 ? 10.968 -3.737 -16.104 1.00 97.69 232 ALA A C 1
ATOM 1713 O O . ALA A 1 232 ? 11.270 -4.930 -16.105 1.00 97.69 232 ALA A O 1
ATOM 1714 N N . GLU A 1 233 ? 11.879 -2.773 -15.941 1.00 97.25 233 GLU A N 1
ATOM 1715 C CA . GLU A 1 233 ? 13.301 -3.016 -15.711 1.00 97.25 233 GLU A CA 1
ATOM 1716 C C . GLU A 1 233 ? 13.868 -2.190 -14.549 1.00 97.25 233 GLU A C 1
ATOM 1718 O O . GLU A 1 233 ? 13.424 -1.070 -14.277 1.00 97.25 233 GLU A O 1
ATOM 1723 N N . ALA A 1 234 ? 14.905 -2.733 -13.903 1.00 97.50 234 ALA A N 1
ATOM 1724 C CA . ALA A 1 234 ? 15.537 -2.151 -12.719 1.00 97.50 234 ALA A CA 1
ATOM 1725 C C . ALA A 1 234 ? 16.051 -0.722 -12.952 1.00 97.50 234 ALA A C 1
ATOM 1727 O O . ALA A 1 234 ? 15.778 0.166 -12.154 1.00 97.50 234 ALA A O 1
ATOM 1728 N N . SER A 1 235 ? 16.723 -0.460 -14.082 1.00 96.94 235 SER A N 1
ATOM 1729 C CA . SER A 1 235 ? 17.276 0.873 -14.370 1.00 96.94 235 SER A CA 1
ATOM 1730 C C . SER A 1 235 ? 16.195 1.955 -14.401 1.00 96.94 235 SER A C 1
ATOM 1732 O O . SER A 1 235 ? 16.380 3.032 -13.834 1.00 96.94 235 SER A O 1
ATOM 1734 N N . LYS A 1 236 ? 15.061 1.685 -15.062 1.00 97.06 236 LYS A N 1
ATOM 1735 C CA . LYS A 1 236 ? 13.962 2.649 -15.154 1.00 97.06 236 LYS A CA 1
ATOM 1736 C C . LYS A 1 236 ? 13.177 2.730 -13.846 1.00 97.06 236 LYS A C 1
ATOM 1738 O O . LYS A 1 236 ? 12.731 3.811 -13.467 1.00 97.06 236 LYS A O 1
ATOM 1743 N N . TYR A 1 237 ? 13.050 1.616 -13.125 1.00 97.50 237 TYR A N 1
ATOM 1744 C CA . TYR A 1 237 ? 12.481 1.592 -11.779 1.00 97.50 237 TYR A CA 1
ATOM 1745 C C . TYR A 1 237 ? 13.267 2.504 -10.825 1.00 97.50 237 TYR A C 1
ATOM 1747 O O . TYR A 1 237 ? 12.672 3.362 -10.169 1.00 97.50 237 TYR A O 1
ATOM 1755 N N . ASP A 1 238 ? 14.596 2.387 -10.816 1.00 96.88 238 ASP A N 1
ATOM 1756 C CA . ASP A 1 238 ? 15.487 3.186 -9.975 1.00 96.88 238 ASP A CA 1
ATOM 1757 C C . ASP A 1 238 ? 15.443 4.673 -10.343 1.00 96.88 238 ASP A C 1
ATOM 1759 O O . ASP A 1 238 ? 15.359 5.531 -9.463 1.00 96.88 238 ASP A O 1
ATOM 1763 N N . GLU A 1 239 ? 15.410 4.996 -11.638 1.00 95.62 239 GLU A N 1
ATOM 1764 C CA . GLU A 1 239 ? 15.241 6.371 -12.121 1.00 95.62 239 GLU A CA 1
ATOM 1765 C C . GLU A 1 239 ? 13.918 6.993 -11.634 1.00 95.62 239 GLU A C 1
ATOM 1767 O O . GLU A 1 239 ? 13.875 8.138 -11.162 1.00 95.62 239 GLU A O 1
ATOM 1772 N N . LEU A 1 240 ? 12.816 6.246 -11.757 1.00 94.38 240 LEU A N 1
ATOM 1773 C CA . LEU A 1 240 ? 11.477 6.751 -11.472 1.00 94.38 240 LEU A CA 1
ATOM 1774 C C . LEU A 1 240 ? 11.187 6.844 -9.979 1.00 94.38 240 LEU A C 1
ATOM 1776 O O . LEU A 1 240 ? 10.580 7.834 -9.559 1.00 94.38 240 LEU A O 1
ATOM 1780 N N . LEU A 1 241 ? 11.583 5.834 -9.204 1.00 93.81 241 LEU A N 1
ATOM 1781 C CA . LEU A 1 241 ? 11.233 5.700 -7.793 1.00 93.81 241 LEU A CA 1
ATOM 1782 C C . LEU A 1 241 ? 12.336 6.214 -6.858 1.00 93.81 241 LEU A C 1
ATOM 1784 O O . LEU A 1 241 ? 12.039 6.669 -5.754 1.00 93.81 241 LEU A O 1
ATOM 1788 N N . GLN A 1 242 ? 13.591 6.211 -7.309 1.00 96.00 242 GLN A N 1
ATOM 1789 C CA . GLN A 1 242 ? 14.768 6.555 -6.508 1.00 96.00 242 GLN A CA 1
ATOM 1790 C C . GLN A 1 242 ? 14.795 5.802 -5.163 1.00 96.00 242 GLN A C 1
ATOM 1792 O O . GLN A 1 242 ? 14.678 6.432 -4.102 1.00 96.00 242 GLN A O 1
ATOM 1797 N N . PRO A 1 243 ? 14.890 4.457 -5.179 1.00 96.75 243 PRO A N 1
ATOM 1798 C CA . PRO A 1 243 ? 15.018 3.659 -3.965 1.00 96.75 243 PRO A CA 1
ATOM 1799 C C . PRO A 1 243 ? 16.216 4.093 -3.118 1.00 96.75 243 PRO A C 1
ATOM 1801 O O . PRO A 1 243 ? 17.210 4.609 -3.627 1.00 96.75 243 PRO A O 1
ATOM 1804 N N . ARG A 1 244 ? 16.109 3.910 -1.803 1.00 95.69 244 ARG A N 1
ATOM 1805 C CA . ARG A 1 244 ? 17.193 4.223 -0.861 1.00 95.69 244 ARG A CA 1
ATOM 1806 C C . ARG A 1 244 ? 18.260 3.138 -0.830 1.00 95.69 244 ARG A C 1
ATOM 1808 O O . ARG A 1 244 ? 19.417 3.458 -0.597 1.00 95.69 244 ARG A O 1
ATOM 1815 N N . GLU A 1 245 ? 17.858 1.901 -1.090 1.00 93.88 245 GLU A N 1
ATOM 1816 C CA . GLU A 1 245 ? 18.722 0.726 -1.102 1.00 93.88 245 GLU A CA 1
ATOM 1817 C C . GLU A 1 245 ? 18.704 0.069 -2.491 1.00 93.88 245 GLU A C 1
ATOM 1819 O O . GLU A 1 245 ? 17.671 0.111 -3.172 1.00 93.88 245 GLU A O 1
ATOM 1824 N N . PRO A 1 246 ? 19.821 -0.541 -2.926 1.00 94.12 246 PRO A N 1
ATOM 1825 C CA . PRO A 1 246 ? 19.868 -1.306 -4.168 1.00 94.12 246 PRO A CA 1
ATOM 1826 C C . PRO A 1 246 ? 19.001 -2.572 -4.079 1.00 94.12 246 PRO A C 1
ATOM 1828 O O . PRO A 1 246 ? 18.755 -3.094 -2.995 1.00 94.12 246 PRO A O 1
ATOM 1831 N N . GLY A 1 247 ? 18.571 -3.100 -5.229 1.00 96.62 247 GLY A N 1
ATOM 1832 C CA . GLY A 1 247 ? 17.776 -4.337 -5.297 1.00 96.62 247 GLY A CA 1
ATOM 1833 C C . GLY A 1 247 ? 16.271 -4.151 -5.060 1.00 96.62 247 GLY A C 1
ATOM 1834 O O . GLY A 1 247 ? 15.520 -5.121 -4.988 1.00 96.62 247 GLY A O 1
ATOM 1835 N N . ALA A 1 248 ? 15.802 -2.906 -4.941 1.00 97.56 248 ALA A N 1
ATOM 1836 C CA . ALA A 1 248 ? 14.402 -2.610 -4.653 1.00 97.56 248 ALA A CA 1
ATOM 1837 C C . ALA A 1 248 ? 13.432 -3.061 -5.764 1.00 97.56 248 ALA A C 1
ATOM 1839 O O . ALA A 1 248 ? 12.267 -3.340 -5.478 1.00 97.56 248 ALA A O 1
ATOM 1840 N N . PHE A 1 249 ? 13.885 -3.135 -7.020 1.00 98.44 249 PHE A N 1
ATOM 1841 C CA . PHE A 1 249 ? 13.085 -3.675 -8.122 1.00 98.44 249 PHE A CA 1
ATOM 1842 C C . PHE A 1 249 ? 12.856 -5.183 -7.957 1.00 98.44 249 PHE A C 1
ATOM 1844 O O . PHE A 1 249 ? 11.728 -5.670 -8.075 1.00 98.44 249 PHE A O 1
ATOM 1851 N N . GLU A 1 250 ? 13.918 -5.924 -7.646 1.00 98.50 250 GLU A N 1
ATOM 1852 C CA . GLU A 1 250 ? 13.882 -7.360 -7.393 1.00 98.50 250 GLU A CA 1
ATOM 1853 C C . GLU A 1 250 ? 13.020 -7.681 -6.170 1.00 98.50 250 GLU A C 1
ATOM 1855 O O . GLU A 1 250 ? 12.199 -8.600 -6.235 1.00 98.50 250 GLU A O 1
ATOM 1860 N N . ASP A 1 251 ? 13.145 -6.888 -5.102 1.00 98.12 251 ASP A N 1
ATOM 1861 C CA . ASP A 1 251 ? 12.307 -6.977 -3.905 1.00 98.12 251 ASP A CA 1
ATOM 1862 C C . ASP A 1 251 ? 10.825 -6.790 -4.240 1.00 98.12 251 ASP A C 1
ATOM 1864 O O . ASP A 1 251 ? 10.005 -7.638 -3.882 1.00 98.12 251 ASP A O 1
ATOM 1868 N N . ALA A 1 252 ? 10.475 -5.739 -4.991 1.00 98.44 252 ALA A N 1
ATOM 1869 C CA . ALA A 1 252 ? 9.098 -5.493 -5.415 1.00 98.44 252 ALA A CA 1
ATOM 1870 C C . ALA A 1 252 ? 8.549 -6.654 -6.261 1.00 98.44 252 ALA A C 1
ATOM 1872 O O . ALA A 1 252 ? 7.432 -7.131 -6.034 1.00 98.44 252 ALA A O 1
ATOM 1873 N N . CYS A 1 253 ? 9.347 -7.182 -7.193 1.00 98.75 253 CYS A N 1
ATOM 1874 C CA . CYS A 1 253 ? 8.967 -8.343 -7.998 1.00 98.75 253 CYS A CA 1
ATOM 1875 C C . CYS A 1 253 ? 8.781 -9.609 -7.145 1.00 98.75 253 CYS A C 1
ATOM 1877 O O . CYS A 1 253 ? 7.840 -10.384 -7.355 1.00 98.75 253 CYS A O 1
ATOM 1879 N N . ALA A 1 254 ? 9.669 -9.842 -6.175 1.00 98.56 254 ALA A N 1
ATOM 1880 C CA . ALA A 1 254 ? 9.573 -10.957 -5.239 1.00 98.56 254 ALA A CA 1
ATOM 1881 C C . ALA A 1 254 ? 8.334 -10.830 -4.345 1.00 98.56 254 ALA A C 1
ATOM 1883 O O . ALA A 1 254 ? 7.630 -11.823 -4.137 1.00 98.56 254 ALA A O 1
ATOM 1884 N N . PHE A 1 255 ? 8.027 -9.618 -3.883 1.00 98.69 255 PHE A N 1
ATOM 1885 C CA . PHE A 1 255 ? 6.831 -9.324 -3.110 1.00 98.69 255 PHE A CA 1
ATOM 1886 C C . PHE A 1 255 ? 5.562 -9.640 -3.896 1.00 98.69 255 PHE A C 1
ATOM 1888 O O . PHE A 1 255 ? 4.741 -10.401 -3.393 1.00 98.69 255 PHE A O 1
ATOM 1895 N N . VAL A 1 256 ? 5.423 -9.157 -5.139 1.00 98.75 256 VAL A N 1
ATOM 1896 C CA . VAL A 1 256 ? 4.258 -9.469 -5.993 1.00 98.75 256 VAL A CA 1
ATOM 1897 C C . VAL A 1 256 ? 4.083 -10.979 -6.130 1.00 98.75 256 VAL A C 1
ATOM 1899 O O . VAL A 1 256 ? 2.984 -11.491 -5.912 1.00 98.75 256 VAL A O 1
ATOM 1902 N N . ARG A 1 257 ? 5.166 -11.713 -6.417 1.00 98.56 257 ARG A N 1
ATOM 1903 C CA . ARG A 1 257 ? 5.119 -13.172 -6.585 1.00 98.56 257 ARG A CA 1
ATOM 1904 C C . ARG A 1 257 ? 4.645 -13.895 -5.327 1.00 98.56 257 ARG A C 1
ATOM 1906 O O . ARG A 1 257 ? 3.827 -14.809 -5.409 1.00 98.56 257 ARG A O 1
ATOM 1913 N N . ARG A 1 258 ? 5.155 -13.498 -4.160 1.00 98.19 258 ARG A N 1
ATOM 1914 C CA . ARG A 1 258 ? 4.793 -14.105 -2.873 1.00 98.19 258 ARG A CA 1
ATOM 1915 C C . ARG A 1 258 ? 3.386 -13.704 -2.427 1.00 98.19 258 ARG A C 1
ATOM 1917 O O . ARG A 1 258 ? 2.611 -14.569 -2.034 1.00 98.19 258 ARG A O 1
ATOM 1924 N N . ALA A 1 259 ? 3.036 -12.424 -2.534 1.00 98.19 259 ALA A N 1
ATOM 1925 C CA . ALA A 1 259 ? 1.726 -11.897 -2.159 1.00 98.19 259 ALA A CA 1
ATOM 1926 C C . ALA A 1 259 ? 0.605 -12.516 -3.005 1.00 98.19 259 ALA A C 1
ATOM 1928 O O . ALA A 1 259 ? -0.441 -12.870 -2.467 1.00 98.19 259 ALA A O 1
ATOM 1929 N N . SER A 1 260 ? 0.851 -12.752 -4.299 1.00 97.50 260 SER A N 1
ATOM 1930 C CA . SER A 1 260 ? -0.125 -13.371 -5.212 1.00 97.50 260 SER A CA 1
ATOM 1931 C C . SER A 1 260 ? -0.459 -14.823 -4.852 1.00 97.50 260 SER A C 1
ATOM 1933 O O . SER A 1 260 ? -1.467 -15.362 -5.303 1.00 97.50 260 SER A O 1
ATOM 1935 N N . ALA A 1 261 ? 0.366 -15.478 -4.030 1.00 95.25 261 ALA A N 1
ATOM 1936 C CA . ALA A 1 261 ? 0.080 -16.820 -3.532 1.00 95.25 261 ALA A CA 1
ATOM 1937 C C . ALA A 1 261 ? -0.913 -16.833 -2.354 1.00 95.25 261 ALA A C 1
ATOM 1939 O O . ALA A 1 261 ? -1.473 -17.892 -2.064 1.00 95.25 261 ALA A O 1
ATOM 1940 N N . VAL A 1 262 ? -1.121 -15.695 -1.677 1.00 95.25 262 VAL A N 1
ATOM 1941 C CA . VAL A 1 262 ? -1.890 -15.601 -0.419 1.00 95.25 262 VAL A CA 1
ATOM 1942 C C . VAL A 1 262 ? -3.001 -14.546 -0.433 1.00 95.25 262 VAL A C 1
ATOM 1944 O O . VAL A 1 262 ? -3.891 -14.607 0.409 1.00 95.25 262 VAL A O 1
ATOM 1947 N N . SER A 1 263 ? -2.988 -13.600 -1.375 1.00 95.56 263 SER A N 1
ATOM 1948 C CA . SER A 1 263 ? -3.987 -12.532 -1.491 1.00 95.56 263 SER A CA 1
ATOM 1949 C C . SER A 1 263 ? -4.234 -12.145 -2.956 1.00 95.56 263 SER A C 1
ATOM 1951 O O . SER A 1 263 ? -3.478 -12.516 -3.856 1.00 95.56 263 SER A O 1
ATOM 1953 N N . ASN A 1 264 ? -5.308 -11.394 -3.205 1.00 96.88 264 ASN A N 1
ATOM 1954 C CA . ASN A 1 264 ? -5.599 -10.823 -4.515 1.00 96.88 264 ASN A CA 1
ATOM 1955 C C . ASN A 1 264 ? -4.680 -9.617 -4.767 1.00 96.88 264 ASN A C 1
ATOM 1957 O O . ASN A 1 264 ? -4.813 -8.580 -4.112 1.00 96.88 264 ASN A O 1
ATOM 1961 N N . VAL A 1 265 ? -3.751 -9.748 -5.713 1.00 98.50 265 VAL A N 1
ATOM 1962 C CA . VAL A 1 265 ? -2.772 -8.698 -6.023 1.00 98.50 265 VAL A CA 1
ATOM 1963 C C . VAL A 1 265 ? -3.173 -7.920 -7.274 1.00 98.50 265 VAL A C 1
ATOM 1965 O O . VAL A 1 265 ? -3.368 -8.496 -8.345 1.00 98.50 265 VAL A O 1
ATOM 1968 N N . GLU A 1 266 ? -3.238 -6.597 -7.137 1.00 98.25 266 GLU A N 1
ATOM 1969 C CA . GLU A 1 266 ? -3.351 -5.636 -8.235 1.00 98.25 266 GLU A CA 1
ATOM 1970 C C . GLU A 1 266 ? -2.014 -4.906 -8.396 1.00 98.25 266 GLU A C 1
ATOM 1972 O O . GLU A 1 266 ? -1.587 -4.184 -7.497 1.00 98.25 266 GLU A O 1
ATOM 1977 N N . VAL A 1 267 ? -1.360 -5.026 -9.548 1.00 98.50 267 VAL A N 1
ATOM 1978 C CA . VAL A 1 267 ? -0.193 -4.189 -9.854 1.00 98.50 267 VAL A CA 1
ATOM 1979 C C . VAL A 1 267 ? -0.655 -2.904 -10.530 1.00 98.50 267 VAL A C 1
ATOM 1981 O O . VAL A 1 267 ? -1.555 -2.904 -11.369 1.00 98.50 267 VAL A O 1
ATOM 1984 N N . THR A 1 268 ? -0.045 -1.785 -10.153 1.00 96.81 268 THR A N 1
ATOM 1985 C CA . THR A 1 268 ? -0.349 -0.474 -10.719 1.00 96.81 268 THR A CA 1
ATOM 1986 C C . THR A 1 268 ? 0.892 0.204 -11.266 1.00 96.81 268 THR A C 1
ATOM 1988 O O . THR A 1 268 ? 1.958 0.132 -10.663 1.00 96.81 268 THR A O 1
ATOM 1991 N N . ALA A 1 269 ? 0.726 0.913 -12.378 1.00 94.44 269 ALA A N 1
ATOM 1992 C CA . ALA A 1 269 ? 1.755 1.742 -12.996 1.00 94.44 269 ALA A CA 1
ATOM 1993 C C . ALA A 1 269 ? 1.170 3.106 -13.384 1.00 94.44 269 ALA A C 1
ATOM 1995 O O . ALA A 1 269 ? -0.052 3.286 -13.415 1.00 94.44 269 ALA A O 1
ATOM 1996 N N . VAL A 1 270 ? 2.027 4.084 -13.673 1.00 90.81 270 VAL A N 1
ATOM 1997 C CA . VAL A 1 270 ? 1.589 5.362 -14.251 1.00 90.81 270 VAL A CA 1
ATOM 1998 C C . VAL A 1 270 ? 1.728 5.283 -15.766 1.00 90.81 270 VAL A C 1
ATOM 2000 O O . VAL A 1 270 ? 2.775 4.886 -16.263 1.00 90.81 270 VAL A O 1
ATOM 2003 N N . ASP A 1 271 ? 0.683 5.688 -16.480 1.00 90.19 271 ASP A N 1
ATOM 2004 C CA . ASP A 1 271 ? 0.653 5.754 -17.940 1.00 90.19 271 ASP A CA 1
ATOM 2005 C C . ASP A 1 271 ? 1.446 6.964 -18.443 1.00 90.19 271 ASP A C 1
ATOM 2007 O O . ASP A 1 271 ? 0.883 8.034 -18.684 1.00 90.19 271 ASP A O 1
ATOM 2011 N N . ARG A 1 272 ? 2.777 6.832 -18.466 1.00 89.12 272 ARG A N 1
ATOM 2012 C CA . ARG A 1 272 ? 3.715 7.902 -18.818 1.00 89.12 272 ARG A CA 1
ATOM 2013 C C . ARG A 1 272 ? 4.304 7.689 -20.211 1.00 89.12 272 ARG A C 1
ATOM 2015 O O . ARG A 1 272 ? 4.583 6.548 -20.562 1.00 89.12 272 ARG A O 1
ATOM 2022 N N . PRO A 1 273 ? 4.631 8.767 -20.949 1.00 88.75 273 PRO A N 1
ATOM 2023 C CA . PRO A 1 273 ? 5.261 8.651 -22.266 1.00 88.75 273 PRO A CA 1
ATOM 2024 C C . PRO A 1 273 ? 6.618 7.935 -22.260 1.00 88.75 273 PRO A C 1
ATOM 2026 O O . PRO A 1 273 ? 7.023 7.383 -23.274 1.00 88.75 273 PRO A O 1
ATOM 2029 N N . ASP A 1 274 ? 7.337 7.982 -21.137 1.00 91.31 274 ASP A N 1
ATOM 2030 C CA . ASP A 1 274 ? 8.671 7.410 -20.974 1.00 91.31 274 ASP A CA 1
ATOM 2031 C C . ASP A 1 274 ? 8.666 5.996 -20.366 1.00 91.31 274 ASP A C 1
ATOM 2033 O O . ASP A 1 274 ? 9.720 5.517 -19.955 1.00 91.31 274 ASP A O 1
ATOM 2037 N N . VAL A 1 275 ? 7.504 5.337 -20.278 1.00 93.81 275 VAL A N 1
ATOM 2038 C CA . VAL A 1 275 ? 7.343 3.990 -19.707 1.00 93.81 275 VAL A CA 1
ATOM 2039 C C . VAL A 1 275 ? 6.583 3.092 -20.680 1.00 93.81 275 VAL A C 1
ATOM 2041 O O . VAL A 1 275 ? 5.481 3.427 -21.108 1.00 93.81 275 VAL A O 1
ATOM 2044 N N . ASP A 1 276 ? 7.126 1.909 -20.975 1.00 96.50 276 ASP A N 1
ATOM 2045 C CA . ASP A 1 276 ? 6.387 0.859 -21.683 1.00 96.50 276 ASP A CA 1
ATOM 2046 C C . ASP A 1 276 ? 5.421 0.154 -20.719 1.00 96.50 276 ASP A C 1
ATOM 2048 O O . ASP A 1 276 ? 5.746 -0.837 -20.065 1.00 96.50 276 ASP A O 1
ATOM 2052 N N . VAL A 1 277 ? 4.210 0.698 -20.606 1.00 95.44 277 VAL A N 1
ATOM 2053 C CA . VAL A 1 277 ? 3.159 0.180 -19.720 1.00 95.44 277 VAL A CA 1
ATOM 2054 C C . VAL A 1 277 ? 2.764 -1.257 -20.070 1.00 95.44 277 VAL A C 1
ATOM 2056 O O . VAL A 1 277 ? 2.453 -2.033 -19.166 1.00 95.44 277 VAL A O 1
ATOM 2059 N N . ALA A 1 278 ? 2.805 -1.629 -21.353 1.00 96.56 278 ALA A N 1
ATOM 2060 C CA . ALA A 1 278 ? 2.475 -2.982 -21.788 1.00 96.56 278 ALA A CA 1
ATOM 2061 C C . ALA A 1 278 ? 3.525 -3.988 -21.294 1.00 96.56 278 ALA A C 1
ATOM 2063 O O . ALA A 1 278 ? 3.172 -5.079 -20.839 1.00 96.56 278 ALA A O 1
ATOM 2064 N N . ALA A 1 279 ? 4.806 -3.607 -21.296 1.00 98.25 279 ALA A N 1
ATOM 2065 C CA . ALA A 1 279 ? 5.860 -4.409 -20.682 1.00 98.25 279 ALA A CA 1
ATOM 2066 C C . ALA A 1 279 ? 5.665 -4.554 -19.162 1.00 98.25 279 ALA A C 1
ATOM 2068 O O . ALA A 1 279 ? 5.861 -5.647 -18.624 1.00 98.25 279 ALA A O 1
ATOM 2069 N N . VAL A 1 280 ? 5.224 -3.497 -18.462 1.00 98.31 280 VAL A N 1
ATOM 2070 C CA . VAL A 1 280 ? 4.921 -3.582 -17.019 1.00 98.31 280 VAL A CA 1
ATOM 2071 C C . VAL A 1 280 ? 3.746 -4.524 -16.751 1.00 98.31 280 VAL A C 1
ATOM 2073 O O . VAL A 1 280 ? 3.811 -5.335 -15.827 1.00 98.31 280 VAL A O 1
ATOM 2076 N N . GLU A 1 281 ? 2.686 -4.462 -17.557 1.00 98.19 281 GLU A N 1
ATOM 2077 C CA . GLU A 1 281 ? 1.535 -5.367 -17.450 1.00 98.19 281 GLU A CA 1
ATOM 2078 C C . GLU A 1 281 ? 1.933 -6.830 -17.696 1.00 98.19 281 GLU A C 1
ATOM 2080 O O . GLU A 1 281 ? 1.541 -7.727 -16.940 1.00 98.19 281 GLU A O 1
ATOM 2085 N N . ALA A 1 282 ? 2.762 -7.078 -18.715 1.00 98.50 282 ALA A N 1
ATOM 2086 C CA . ALA A 1 282 ? 3.288 -8.406 -19.010 1.00 98.50 282 ALA A CA 1
ATOM 2087 C C . ALA A 1 282 ? 4.143 -8.943 -17.850 1.00 98.50 282 ALA A C 1
ATOM 2089 O O . ALA A 1 282 ? 3.966 -10.091 -17.428 1.00 98.50 282 ALA A O 1
ATOM 2090 N N . LEU A 1 283 ? 5.017 -8.103 -17.283 1.00 98.62 283 LEU A N 1
ATOM 2091 C CA . LEU A 1 283 ? 5.798 -8.443 -16.096 1.00 98.62 283 LEU A CA 1
ATOM 2092 C C . LEU A 1 283 ? 4.878 -8.761 -14.912 1.00 98.62 283 LEU A C 1
ATOM 2094 O O . LEU A 1 283 ? 4.994 -9.842 -14.339 1.00 98.62 283 LEU A O 1
ATOM 2098 N N . ALA A 1 284 ? 3.929 -7.883 -14.582 1.00 98.38 284 ALA A N 1
ATOM 2099 C CA . ALA A 1 284 ? 2.976 -8.077 -13.490 1.00 98.38 284 ALA A CA 1
ATOM 2100 C C . ALA A 1 284 ? 2.222 -9.410 -13.608 1.00 98.38 284 ALA A C 1
ATOM 2102 O O . ALA A 1 284 ? 2.144 -10.177 -12.644 1.00 98.38 284 ALA A O 1
ATOM 2103 N N . THR A 1 285 ? 1.738 -9.718 -14.811 1.00 98.19 285 THR A N 1
ATOM 2104 C CA . THR A 1 285 ? 1.058 -10.981 -15.116 1.00 98.19 285 THR A CA 1
ATOM 2105 C C . THR A 1 285 ? 1.991 -12.174 -14.909 1.00 98.19 285 THR A C 1
ATOM 2107 O O . THR A 1 285 ? 1.613 -13.154 -14.269 1.00 98.19 285 THR A O 1
ATOM 2110 N N . SER A 1 286 ? 3.241 -12.088 -15.381 1.00 98.50 286 SER A N 1
ATOM 2111 C CA . SER A 1 286 ? 4.241 -13.153 -15.204 1.00 98.50 286 SER A CA 1
ATOM 2112 C C . SER A 1 286 ? 4.616 -13.398 -13.734 1.00 98.50 286 SER A C 1
ATOM 2114 O O . SER A 1 286 ? 4.971 -14.517 -13.359 1.00 98.50 286 SER A O 1
ATOM 2116 N N . LEU A 1 287 ? 4.505 -12.368 -12.887 1.00 98.50 287 LEU A N 1
ATOM 2117 C CA . LEU A 1 287 ? 4.723 -12.458 -11.444 1.00 98.50 287 LEU A CA 1
ATOM 2118 C C . LEU A 1 287 ? 3.517 -13.054 -10.702 1.00 98.50 287 LEU A C 1
ATOM 2120 O O . LEU A 1 287 ? 3.660 -13.435 -9.544 1.00 98.50 287 LEU A O 1
ATOM 2124 N N . GLY A 1 288 ? 2.364 -13.186 -11.361 1.00 98.00 288 GLY A N 1
ATOM 2125 C CA . GLY A 1 288 ? 1.154 -13.786 -10.800 1.00 98.00 288 GLY A CA 1
ATOM 2126 C C . GLY A 1 288 ? 0.102 -12.787 -10.320 1.00 98.00 288 GLY A C 1
ATOM 2127 O O . GLY A 1 288 ? -0.860 -13.214 -9.684 1.00 98.00 288 GLY A O 1
ATOM 2128 N N . ALA A 1 289 ? 0.251 -11.492 -10.625 1.00 97.94 289 ALA A N 1
ATOM 2129 C CA . ALA A 1 289 ? -0.764 -10.497 -10.293 1.00 97.94 289 ALA A CA 1
ATOM 2130 C C . ALA A 1 289 ? -2.107 -10.848 -10.954 1.00 97.94 289 ALA A C 1
ATOM 2132 O O . ALA A 1 289 ? -2.164 -11.215 -12.128 1.00 97.94 289 ALA A O 1
ATOM 2133 N N . ALA A 1 290 ? -3.198 -10.717 -10.201 1.00 95.81 290 ALA A N 1
ATOM 2134 C CA . ALA A 1 290 ? -4.540 -11.017 -10.691 1.00 95.81 290 ALA A CA 1
ATOM 2135 C C . ALA A 1 290 ? -5.115 -9.880 -11.546 1.00 95.81 290 ALA A C 1
ATOM 2137 O O . ALA A 1 290 ? -6.003 -10.106 -12.368 1.00 95.81 290 ALA A O 1
ATOM 2138 N N . GLN A 1 291 ? -4.648 -8.651 -11.313 1.00 96.62 291 GLN A N 1
ATOM 2139 C CA . GLN A 1 291 ? -5.123 -7.445 -11.979 1.00 96.62 291 GLN A CA 1
ATOM 2140 C C . GLN A 1 291 ? -3.960 -6.500 -12.271 1.00 96.62 291 GLN A C 1
ATOM 2142 O O . GLN A 1 291 ? -3.003 -6.409 -11.499 1.00 96.62 291 GLN A O 1
ATOM 2147 N N . PHE A 1 292 ? -4.094 -5.747 -13.357 1.00 95.62 292 PHE A N 1
ATOM 2148 C CA . PHE A 1 292 ? -3.234 -4.620 -13.677 1.00 95.62 292 PHE A CA 1
ATOM 2149 C C . PHE A 1 292 ? -4.090 -3.370 -13.877 1.00 95.62 292 PHE A C 1
ATOM 2151 O O . PHE A 1 292 ? -5.173 -3.431 -14.464 1.00 95.62 292 PHE A O 1
ATOM 2158 N N . ARG A 1 293 ? -3.628 -2.226 -13.367 1.00 93.00 293 ARG A N 1
ATOM 2159 C CA . ARG A 1 293 ? -4.322 -0.946 -13.538 1.00 93.00 293 ARG A CA 1
ATOM 2160 C C . ARG A 1 293 ? -3.348 0.200 -13.746 1.00 93.00 293 ARG A C 1
ATOM 2162 O O . ARG A 1 293 ? -2.443 0.432 -12.948 1.00 93.00 293 ARG A O 1
ATOM 2169 N N . THR A 1 294 ? -3.628 1.018 -14.748 1.00 89.31 294 THR A N 1
ATOM 2170 C CA . THR A 1 294 ? -2.891 2.254 -14.992 1.00 89.31 294 THR A CA 1
ATOM 2171 C C . THR A 1 294 ? -3.467 3.429 -14.206 1.00 89.31 294 THR A C 1
ATOM 2173 O O . THR A 1 294 ? -4.657 3.506 -13.880 1.00 89.31 294 THR A O 1
ATOM 2176 N N . ARG A 1 295 ? -2.595 4.379 -13.874 1.00 85.62 295 ARG A N 1
ATOM 2177 C CA . ARG A 1 295 ? -2.941 5.689 -13.319 1.00 85.62 295 ARG A CA 1
ATOM 2178 C C . ARG A 1 295 ? -2.546 6.759 -14.323 1.00 85.62 295 ARG A C 1
ATOM 2180 O O . ARG A 1 295 ? -1.456 6.700 -14.875 1.00 85.62 295 ARG A O 1
ATOM 2187 N N . SER A 1 296 ? -3.390 7.770 -14.512 1.00 79.94 296 SER A N 1
ATOM 2188 C CA . SER A 1 296 ? -3.092 8.847 -15.461 1.00 79.94 296 SER A CA 1
ATOM 2189 C C . SER A 1 296 ? -1.842 9.625 -15.049 1.00 79.94 296 SER A C 1
ATOM 2191 O O . SER A 1 296 ? -1.740 10.042 -13.883 1.00 79.94 296 SER A O 1
ATOM 2193 N N . TRP A 1 297 ? -0.948 9.841 -16.013 1.00 79.69 297 TRP A N 1
ATOM 2194 C CA . TRP A 1 297 ? 0.129 10.823 -15.954 1.00 79.69 297 TRP A CA 1
ATOM 2195 C C . TRP A 1 297 ? -0.419 12.240 -16.111 1.00 79.69 297 TRP A C 1
ATOM 2197 O O . TRP A 1 297 ? -1.313 12.498 -16.915 1.00 79.69 297 TRP A O 1
ATOM 2207 N N . LEU A 1 298 ? 0.109 13.154 -15.308 1.00 72.94 298 LEU A N 1
ATOM 2208 C CA . LEU A 1 298 ? -0.251 14.563 -15.251 1.00 72.94 298 LEU A CA 1
ATOM 2209 C C . LEU A 1 298 ? 1.063 15.355 -15.248 1.00 72.94 298 LEU A C 1
ATOM 2211 O O . LEU A 1 298 ? 1.563 15.766 -14.198 1.00 72.94 298 LEU A O 1
ATOM 2215 N N . GLY A 1 299 ? 1.646 15.433 -16.450 1.00 56.41 299 GLY A N 1
ATOM 2216 C CA . GLY A 1 299 ? 2.890 16.142 -16.758 1.00 56.41 299 GLY A CA 1
ATOM 2217 C C . GLY A 1 299 ? 2.810 17.640 -16.528 1.00 56.41 299 GLY A C 1
ATOM 2218 O O . GLY A 1 299 ? 1.696 18.200 -16.641 1.00 56.41 299 GLY A O 1
#

Sequence (299 aa):
PAQVPNLCISRRNSCCRSMLRAVKTQTSAVSMLRAAARRAYWGTQAWQDQALAAKRNASSTQMVSLATLQSLYSFRPGIAYVLDALYLAPTARSPAQRTMRSCRGAAFATKDAGLAPLPASRAATTTPSGTRITRTARDSGFEPLPAGAKEPSGAELNDLVRDWVDKTGAQSVVIQGEGDPLAAQDVVCETLRLAQGSGAQFRLNTLGVGATDAIFDALGLVETVSVFLPAAEASKYDELLQPREPGAFEDACAFVRRASAVSNVEVTAVDRPDVDVAAVEALATSLGAAQFRTRSWLG

Secondary structure (DSSP, 8-state):
--------SSSHHHHHHHHHHHHHHHHHHHHHHHHHHHHHH--HHHHHHHHHHHHHHTTS-----HHHHHT-TT--TBSEEESSSEEE---S--SBSS-TTGGG-HHHH-TT-------HHHHEEEETTEEEE---TGGGTPPBPPTTPPPPPHHHHHHHHHHHHHHH---EEEE--SS-GGGGHHHHHHHHHHTTTS--EEEEEE---S--HHHHHHHTT-SEEEEE---SSHHHHHHHH-BSSTTHHHHHHHHHHHHTTTS-EEEEEEE-TTS-HHHHHHHHHHHT-SEEEEEE---

Organism: NCBI:txid35677

Foldseek 3Di:
DDDDDDDDDPPPVVVVVVVVVVVVVVVVVVVVVVVVVCVVVPVVVVVVVVVVVVVVVCLPVPPCALVNLVPFPLDDAAQWFDDSAIEGEQDLAALFPDDLQCLQDPCRNDPPNPNPQDPPVPLWDQDPSGTHGDDDRVNRVHDHAPVPHDGDALVSLLSSQLSCCVRPVGQEYEHDHNYFVQVVLNSLLSNLVSNPPSSHAYEYEGCQFPHDPSNLVSLLSHAEYEHEDAALDQVVSCVSGVGPDPCSNVSSLVSLLSNLVRYAYEYEYEPDPPHPVVSVVVSSVVSNHPHYDYDYRDD